Protein AF-A0A5J4WLR5-F1 (afdb_monomer)

Secondary structure (DSSP, 8-state):
-----S-SS--EEEEESSSTTHHHHHHHHHHHHHHTT--EEEEETT--S--HHHHHHHHHHHTT-SEEEEE-S-SS---SPPPHHHHHHHHHHHHHHHHHHHT-EE-TTS-EE-S-SEEEEETHHHHHHHHH--GGGG--TTSTTS--------TTHHHHHHHTT-HHHHHHHHHHHHS-TT-EEEEE-S---HHHHHH-SEEEE---S--HHHHH-PPP-TTTT-

Nearest PDB structures (foldseek):
  4hut-assembly1_B  TM=7.844E-01  e=1.439E-10  Salmonella enterica subsp. enterica serovar Typhimurium str. LT2
  1g64-assembly1_B  TM=7.718E-01  e=3.956E-10  Salmonella enterica subsp. enterica serovar Typhimurium
  1g5r-assembly1_A  TM=7.502E-01  e=4.214E-10  Salmonella enterica subsp. enterica serovar Typhimurium
  3e70-assembly1_C  TM=4.591E-01  e=1.276E-01  Pyrococcus furiosus
  6lfn-assembly1_B  TM=4.624E-01  e=1.198E-01  Landoltia punctata

Structure (mmCIF, N/CA/C/O backbone):
data_AF-A0A5J4WLR5-F1
#
_entry.id   AF-A0A5J4WLR5-F1
#
loop_
_atom_site.group_PDB
_atom_site.id
_atom_site.type_symbol
_atom_site.label_atom_id
_atom_site.label_alt_id
_atom_site.label_comp_id
_atom_site.label_asym_id
_atom_site.label_entity_id
_atom_site.label_seq_id
_atom_site.pdbx_PDB_ins_code
_atom_site.Cartn_x
_atom_site.Cartn_y
_atom_site.Cartn_z
_atom_site.occupancy
_atom_site.B_iso_or_equiv
_atom_site.auth_seq_id
_atom_site.auth_comp_id
_atom_site.auth_asym_id
_atom_site.auth_atom_id
_atom_site.pdbx_PDB_model_num
ATOM 1 N N . MET A 1 1 ? 20.889 -10.672 -14.876 1.00 40.50 1 MET A N 1
ATOM 2 C CA . MET A 1 1 ? 20.089 -10.602 -16.119 1.00 40.50 1 MET A CA 1
ATOM 3 C C . MET A 1 1 ? 19.025 -9.533 -15.899 1.00 40.50 1 MET A C 1
ATOM 5 O O . MET A 1 1 ? 18.208 -9.718 -15.007 1.00 40.50 1 MET A O 1
ATOM 9 N N . GLN A 1 2 ? 19.102 -8.378 -16.569 1.00 40.47 2 GLN A N 1
ATOM 10 C CA . GLN A 1 2 ? 18.101 -7.310 -16.415 1.00 40.47 2 GLN A CA 1
ATOM 11 C C . GLN A 1 2 ? 16.755 -7.832 -16.938 1.00 40.47 2 GLN A C 1
ATOM 13 O O . GLN A 1 2 ? 16.660 -8.192 -18.112 1.00 40.47 2 GLN A O 1
ATOM 18 N N . LYS A 1 3 ? 15.746 -7.962 -16.067 1.00 51.03 3 LYS A N 1
ATOM 19 C CA . LYS A 1 3 ? 14.409 -8.389 -16.492 1.00 51.03 3 LYS A CA 1
ATOM 20 C C . LYS A 1 3 ? 13.759 -7.251 -17.284 1.00 51.03 3 LYS A C 1
ATOM 22 O O . LYS A 1 3 ? 13.586 -6.143 -16.792 1.00 51.03 3 LYS A O 1
ATOM 27 N N . ILE A 1 4 ? 13.479 -7.579 -18.535 1.00 56.28 4 ILE A N 1
ATOM 28 C CA . ILE A 1 4 ? 12.728 -6.836 -19.544 1.00 56.28 4 ILE A CA 1
ATOM 29 C C . ILE A 1 4 ? 11.247 -6.932 -19.163 1.00 56.28 4 ILE A C 1
ATOM 31 O O . ILE A 1 4 ? 10.840 -8.049 -18.868 1.00 56.28 4 ILE A O 1
ATOM 35 N N . ASN A 1 5 ? 10.488 -5.822 -19.161 1.00 58.72 5 ASN A N 1
ATOM 36 C CA . ASN A 1 5 ? 9.023 -5.755 -18.966 1.00 58.72 5 ASN A CA 1
ATOM 37 C C . ASN A 1 5 ? 8.380 -6.989 -18.331 1.00 58.72 5 ASN A C 1
ATOM 39 O O . ASN A 1 5 ? 8.037 -7.939 -19.034 1.00 58.72 5 ASN A O 1
ATOM 43 N N . THR A 1 6 ? 8.148 -6.954 -17.021 1.00 67.69 6 THR A N 1
ATOM 44 C CA . THR A 1 6 ? 7.392 -8.038 -16.392 1.00 67.69 6 THR A CA 1
ATOM 45 C C . THR A 1 6 ? 5.946 -8.061 -16.892 1.00 67.69 6 THR A C 1
ATOM 47 O O . THR A 1 6 ? 5.441 -9.117 -17.271 1.00 67.69 6 THR A O 1
ATOM 50 N N . PHE A 1 7 ? 5.285 -6.902 -16.895 1.00 83.00 7 PHE A N 1
ATOM 51 C CA . PHE A 1 7 ? 3.889 -6.772 -17.292 1.00 83.00 7 PHE A CA 1
ATOM 52 C C . PHE A 1 7 ? 3.772 -6.028 -18.620 1.00 83.00 7 PHE A C 1
ATOM 54 O O . PHE A 1 7 ? 4.424 -5.006 -18.828 1.00 83.00 7 PHE A O 1
ATOM 61 N N . GLU A 1 8 ? 2.901 -6.517 -19.503 1.00 84.06 8 GLU A N 1
ATOM 62 C CA . GLU A 1 8 ? 2.490 -5.789 -20.712 1.00 84.06 8 GLU A CA 1
ATOM 63 C C . GLU A 1 8 ? 1.712 -4.512 -20.345 1.00 84.06 8 GLU A C 1
ATOM 65 O O . GLU A 1 8 ? 1.912 -3.451 -20.936 1.00 84.06 8 GLU A O 1
ATOM 70 N N . ARG A 1 9 ? 0.884 -4.605 -19.298 1.00 90.50 9 ARG A N 1
ATOM 71 C CA . ARG A 1 9 ? 0.209 -3.498 -18.618 1.00 90.50 9 ARG A CA 1
ATOM 72 C C . ARG A 1 9 ? 0.128 -3.820 -17.129 1.00 90.50 9 ARG A C 1
ATOM 74 O O . ARG A 1 9 ? -0.294 -4.914 -16.772 1.00 90.50 9 ARG A O 1
ATOM 81 N N . GLY A 1 10 ? 0.518 -2.869 -16.291 1.00 94.56 10 GLY A N 1
ATOM 82 C CA . GLY A 1 10 ? 0.256 -2.884 -14.858 1.00 94.56 10 GLY A CA 1
ATOM 83 C C . GLY A 1 10 ? -0.980 -2.050 -14.533 1.00 94.56 10 GLY A C 1
ATOM 84 O O . GLY A 1 10 ? -1.224 -1.007 -15.157 1.00 94.56 10 GLY A O 1
ATOM 85 N N . TYR A 1 11 ? -1.754 -2.513 -13.565 1.00 97.94 11 TYR A N 1
ATOM 86 C CA . TYR A 1 11 ? -3.049 -1.951 -13.200 1.00 97.94 11 TYR A CA 1
ATOM 87 C C . TYR A 1 11 ? -2.985 -1.205 -11.866 1.00 97.94 11 TYR A C 1
ATOM 89 O O . TYR A 1 11 ? -2.017 -1.320 -11.109 1.00 97.94 11 TYR A O 1
ATOM 97 N N . THR A 1 12 ? -4.007 -0.394 -11.610 1.00 98.62 12 THR A N 1
ATOM 98 C CA . THR A 1 12 ? -4.245 0.245 -10.317 1.00 98.62 12 THR A CA 1
ATOM 99 C C . THR A 1 12 ? -5.315 -0.533 -9.559 1.00 98.62 12 THR A C 1
ATOM 101 O O . THR A 1 12 ? -6.454 -0.638 -10.015 1.00 98.62 12 THR A O 1
ATOM 104 N N . GLN A 1 13 ? -4.964 -1.053 -8.386 1.00 98.69 13 GLN A N 1
ATOM 105 C CA . GLN A 1 13 ? -5.875 -1.743 -7.480 1.00 98.69 13 GLN A CA 1
ATOM 106 C C . GLN A 1 13 ? -6.130 -0.901 -6.233 1.00 98.69 13 GLN A C 1
ATOM 108 O O . GLN A 1 13 ? -5.196 -0.390 -5.620 1.00 98.69 13 GLN A O 1
ATOM 113 N N . LEU A 1 14 ? -7.388 -0.814 -5.820 1.00 98.31 14 LEU A N 1
ATOM 114 C CA . LEU A 1 14 ? -7.839 -0.031 -4.680 1.00 98.31 14 LEU A CA 1
ATOM 115 C C . LEU A 1 14 ? -8.516 -0.944 -3.659 1.00 98.31 14 LEU A C 1
ATOM 117 O O . LEU A 1 14 ? -9.580 -1.506 -3.920 1.00 98.31 14 LEU A O 1
ATOM 121 N N . TYR A 1 15 ? -7.916 -1.090 -2.480 1.00 98.56 15 TYR A N 1
ATOM 122 C CA . TYR A 1 15 ? -8.482 -1.859 -1.372 1.00 98.56 15 TYR A CA 1
ATOM 123 C C . TYR A 1 15 ? -8.984 -0.920 -0.280 1.00 98.56 15 TYR A C 1
ATOM 125 O O . TYR A 1 15 ? -8.207 -0.404 0.528 1.00 98.56 15 TYR A O 1
ATOM 133 N N . THR A 1 16 ? -10.303 -0.727 -0.241 1.00 97.00 16 THR A N 1
ATOM 134 C CA . THR A 1 16 ? -10.969 0.208 0.672 1.00 97.00 16 THR A CA 1
ATOM 135 C C . THR A 1 16 ? -12.007 -0.474 1.567 1.00 97.00 16 THR A C 1
ATOM 137 O O . THR A 1 16 ? -11.993 -1.694 1.722 1.00 97.00 16 THR A O 1
ATOM 140 N N . GLY A 1 17 ? -12.853 0.299 2.243 1.00 93.94 17 GLY A N 1
ATOM 141 C CA . GLY A 1 17 ? -13.913 -0.198 3.116 1.00 93.94 17 GLY A CA 1
ATOM 142 C C . GLY A 1 17 ? -13.506 -0.349 4.581 1.00 93.94 17 GLY A C 1
ATOM 143 O O . GLY A 1 17 ? -12.336 -0.241 4.972 1.00 93.94 17 GLY A O 1
ATOM 144 N N . ASN A 1 18 ? -14.508 -0.579 5.430 1.00 91.44 18 ASN A N 1
ATOM 145 C CA . ASN A 1 18 ? -14.337 -0.540 6.881 1.00 91.44 18 ASN A CA 1
ATOM 146 C C . ASN A 1 18 ? -13.868 -1.856 7.525 1.00 91.44 18 ASN A C 1
ATOM 148 O O . ASN A 1 18 ? -13.404 -1.861 8.667 1.00 91.44 18 ASN A O 1
ATOM 152 N N . GLY A 1 19 ? -13.936 -2.954 6.786 1.00 92.62 19 GLY A N 1
ATOM 153 C CA . GLY A 1 19 ? -13.522 -4.280 7.213 1.00 92.62 19 GLY A CA 1
ATOM 154 C C . GLY A 1 19 ? -12.008 -4.447 7.321 1.00 92.62 19 GLY A C 1
ATOM 155 O O . GLY A 1 19 ? -11.204 -3.733 6.704 1.00 92.62 19 GLY A O 1
ATOM 156 N N . LYS A 1 20 ? -11.612 -5.437 8.123 1.00 93.75 20 LYS A N 1
ATOM 157 C CA . LYS A 1 20 ? -10.232 -5.920 8.209 1.00 93.75 20 LYS A CA 1
ATOM 158 C C . LYS A 1 20 ? -9.854 -6.648 6.913 1.00 93.75 20 LYS A C 1
ATOM 160 O O . LYS A 1 20 ? -10.658 -7.406 6.384 1.00 93.75 20 LYS A O 1
ATOM 165 N N . GLY A 1 21 ? -8.618 -6.454 6.446 1.00 95.38 21 GLY A N 1
ATOM 166 C CA . GLY A 1 21 ? -8.038 -7.246 5.350 1.00 95.38 21 GLY A CA 1
ATOM 167 C C . GLY A 1 21 ? -7.401 -6.447 4.213 1.00 95.38 21 GLY A C 1
ATOM 168 O O . GLY A 1 21 ? -6.681 -7.042 3.422 1.00 95.38 21 GLY A O 1
ATOM 169 N N . LYS A 1 22 ? -7.597 -5.121 4.148 1.00 97.25 22 LYS A N 1
ATOM 170 C CA . LYS A 1 22 ? -7.048 -4.249 3.087 1.00 97.25 22 LYS A CA 1
ATOM 171 C C . LYS A 1 22 ? -5.522 -4.368 2.953 1.00 97.25 22 LYS A C 1
ATOM 173 O O . LYS A 1 22 ? -5.026 -4.842 1.935 1.00 97.25 22 LYS A O 1
ATOM 178 N N . THR A 1 23 ? -4.791 -4.016 4.013 1.00 95.00 23 THR A N 1
ATOM 179 C CA . THR A 1 23 ? -3.326 -4.133 4.084 1.00 95.00 23 THR A CA 1
ATOM 180 C C . THR A 1 23 ? -2.865 -5.569 3.868 1.00 95.00 23 THR A C 1
ATOM 182 O O . THR A 1 23 ? -1.979 -5.819 3.061 1.00 95.00 23 THR A O 1
ATOM 185 N N . THR A 1 24 ? -3.500 -6.544 4.526 1.00 95.44 24 THR A N 1
ATOM 186 C CA . THR A 1 24 ? -3.125 -7.961 4.401 1.00 95.44 24 THR A CA 1
ATOM 187 C C . THR A 1 24 ? -3.236 -8.462 2.958 1.00 95.44 24 THR A C 1
ATOM 189 O O . THR A 1 24 ? -2.349 -9.174 2.493 1.00 95.44 24 THR A O 1
ATOM 192 N N . ALA A 1 25 ? -4.285 -8.068 2.230 1.00 97.94 25 ALA A N 1
ATOM 193 C CA . ALA A 1 25 ? -4.453 -8.406 0.819 1.00 97.94 25 ALA A CA 1
ATOM 194 C C . ALA A 1 25 ? -3.352 -7.775 -0.049 1.00 97.94 25 ALA A C 1
ATOM 196 O O . ALA A 1 25 ? -2.734 -8.476 -0.852 1.00 97.94 25 ALA A O 1
ATOM 197 N N . ALA A 1 26 ? -3.050 -6.487 0.158 1.00 98.25 26 ALA A N 1
ATOM 198 C CA . ALA A 1 26 ? -1.992 -5.789 -0.573 1.00 98.25 26 ALA A CA 1
ATOM 199 C C . ALA A 1 26 ? -0.607 -6.404 -0.326 1.00 98.25 26 ALA A C 1
ATOM 201 O O . ALA A 1 26 ? 0.116 -6.722 -1.269 1.00 98.25 26 ALA A O 1
ATOM 202 N N . LEU A 1 27 ? -0.253 -6.657 0.935 1.00 97.06 27 LEU A N 1
ATOM 203 C CA . LEU A 1 27 ? 1.024 -7.277 1.289 1.00 97.06 27 LEU A CA 1
ATOM 204 C C . LEU A 1 27 ? 1.117 -8.728 0.795 1.00 97.06 27 LEU A C 1
ATOM 206 O O . LEU A 1 27 ? 2.182 -9.158 0.354 1.00 97.06 27 LEU A O 1
ATOM 210 N N . GLY A 1 28 ? 0.003 -9.467 0.784 1.00 97.81 28 GLY A N 1
ATOM 211 C CA . GLY A 1 28 ? -0.075 -10.796 0.174 1.00 97.81 28 GLY A CA 1
ATOM 212 C C . GLY A 1 28 ? 0.227 -10.783 -1.329 1.00 97.81 28 GLY A C 1
ATOM 213 O O . GLY A 1 28 ? 0.929 -11.671 -1.821 1.00 97.81 28 GLY A O 1
ATOM 214 N N . LEU A 1 29 ? -0.230 -9.757 -2.058 1.00 98.00 29 LEU A N 1
ATOM 215 C CA . LEU A 1 29 ? 0.170 -9.545 -3.453 1.00 98.00 29 LEU A CA 1
ATOM 216 C C . LEU A 1 29 ? 1.657 -9.213 -3.583 1.00 98.00 29 LEU A C 1
ATOM 218 O O . LEU A 1 29 ? 2.314 -9.762 -4.466 1.00 98.00 29 LEU A O 1
ATOM 222 N N . GLY A 1 30 ? 2.206 -8.396 -2.682 1.00 97.81 30 GLY A N 1
ATOM 223 C CA . GLY A 1 30 ? 3.646 -8.132 -2.618 1.00 97.81 30 GLY A CA 1
ATOM 224 C C . GLY A 1 30 ? 4.459 -9.420 -2.471 1.00 97.81 30 GLY A C 1
ATOM 225 O O . GLY A 1 30 ? 5.381 -9.667 -3.243 1.00 97.81 30 GLY A O 1
ATOM 226 N N . ILE A 1 31 ? 4.064 -10.308 -1.555 1.00 97.75 31 ILE A N 1
ATOM 227 C CA . ILE A 1 31 ? 4.709 -11.619 -1.373 1.00 97.75 31 ILE A CA 1
ATOM 228 C C . ILE A 1 31 ? 4.597 -12.475 -2.643 1.00 97.75 31 ILE A C 1
ATOM 230 O O . ILE A 1 31 ? 5.578 -13.095 -3.054 1.00 97.75 31 ILE A O 1
ATOM 234 N N . ARG A 1 32 ? 3.432 -12.488 -3.306 1.00 97.81 32 ARG A N 1
ATOM 235 C CA . ARG A 1 32 ? 3.253 -13.200 -4.583 1.00 97.81 32 ARG A CA 1
ATOM 236 C C . ARG A 1 32 ? 4.183 -12.656 -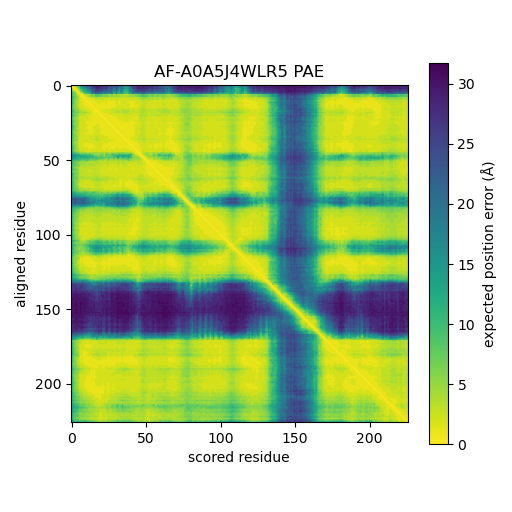5.670 1.00 97.81 32 ARG A C 1
ATOM 238 O O . ARG A 1 32 ? 4.802 -13.444 -6.382 1.00 97.81 32 ARG A O 1
ATOM 245 N N . ALA A 1 33 ? 4.300 -11.335 -5.780 1.00 96.88 33 ALA A N 1
ATOM 246 C CA . ALA A 1 33 ? 5.190 -10.676 -6.727 1.00 96.88 33 ALA A CA 1
ATOM 247 C C . ALA A 1 33 ? 6.661 -11.028 -6.450 1.00 96.88 33 ALA A C 1
ATOM 249 O O . ALA A 1 33 ? 7.375 -11.442 -7.364 1.00 96.88 33 ALA A O 1
ATOM 250 N N . LEU A 1 34 ? 7.096 -10.979 -5.187 1.00 96.50 34 LEU A N 1
ATOM 251 C CA . LEU A 1 34 ? 8.439 -11.413 -4.789 1.00 96.50 34 LEU A CA 1
ATOM 252 C C . LEU A 1 34 ? 8.698 -12.885 -5.128 1.00 96.50 34 LEU A C 1
ATOM 254 O O . LEU A 1 34 ? 9.762 -13.210 -5.649 1.00 96.50 34 LEU A O 1
ATOM 258 N N . GLY A 1 35 ? 7.718 -13.765 -4.902 1.00 95.56 35 GLY A N 1
ATOM 259 C CA . GLY A 1 35 ? 7.802 -15.184 -5.263 1.00 95.56 35 GLY A CA 1
ATOM 260 C C . GLY A 1 35 ? 7.945 -15.431 -6.771 1.00 95.56 35 GLY A C 1
ATOM 261 O O . GLY A 1 35 ? 8.601 -16.386 -7.179 1.00 95.56 35 GLY A O 1
ATOM 262 N N . ALA A 1 36 ? 7.408 -14.540 -7.609 1.00 94.69 36 ALA A N 1
ATOM 263 C CA . ALA A 1 36 ? 7.622 -14.536 -9.062 1.00 94.69 36 ALA A CA 1
ATOM 264 C C . ALA A 1 36 ? 8.950 -13.856 -9.483 1.00 94.69 36 ALA A C 1
ATOM 266 O O . ALA A 1 36 ? 9.262 -13.715 -10.674 1.00 94.69 36 ALA A O 1
ATOM 267 N N . GLY A 1 37 ? 9.762 -13.432 -8.511 1.00 92.88 37 GLY A N 1
ATOM 268 C CA . GLY A 1 37 ? 11.024 -12.734 -8.722 1.00 92.88 37 GLY A CA 1
ATOM 269 C C . GLY A 1 37 ? 10.837 -11.324 -9.277 1.00 92.88 37 GLY A C 1
ATOM 270 O O . GLY A 1 37 ? 11.640 -10.909 -10.121 1.00 92.88 37 GLY A O 1
ATOM 271 N N . LEU A 1 38 ? 9.756 -10.647 -8.885 1.00 94.38 38 LEU A N 1
ATOM 272 C CA . LEU A 1 38 ? 9.491 -9.241 -9.189 1.00 94.38 38 LEU A CA 1
ATOM 273 C C . LEU A 1 38 ? 9.983 -8.356 -8.059 1.00 94.38 38 LEU A C 1
ATOM 275 O O . LEU A 1 38 ? 10.175 -8.816 -6.936 1.00 94.38 38 LEU A O 1
ATOM 279 N N . ARG A 1 39 ? 10.175 -7.080 -8.367 1.00 95.88 39 ARG A N 1
ATOM 280 C CA . ARG A 1 39 ? 10.714 -6.095 -7.438 1.00 95.88 39 ARG A CA 1
ATOM 281 C C . ARG A 1 39 ? 9.564 -5.299 -6.843 1.00 95.88 39 ARG A C 1
ATOM 283 O O . ARG A 1 39 ? 8.729 -4.783 -7.586 1.00 95.88 39 ARG A O 1
ATOM 290 N N . VAL A 1 40 ? 9.517 -5.209 -5.520 1.00 98.00 40 VAL A N 1
ATOM 291 C CA . VAL A 1 40 ? 8.378 -4.630 -4.797 1.00 98.00 40 VAL A CA 1
ATOM 292 C C . VAL A 1 40 ? 8.823 -3.411 -4.004 1.00 98.00 40 VAL A C 1
ATOM 294 O O . VAL A 1 40 ? 9.820 -3.459 -3.290 1.00 98.00 40 VAL A O 1
ATOM 297 N N . TYR A 1 41 ? 8.069 -2.329 -4.122 1.00 98.31 41 TYR A N 1
ATOM 298 C CA . TYR A 1 41 ? 8.207 -1.143 -3.292 1.00 98.31 41 TYR A CA 1
ATOM 299 C C . TYR A 1 41 ? 6.986 -1.017 -2.386 1.00 98.31 41 TYR A C 1
ATOM 301 O O . TYR A 1 41 ? 5.855 -1.093 -2.866 1.00 98.31 41 TYR A O 1
ATOM 309 N N . ILE A 1 42 ? 7.203 -0.830 -1.088 1.00 98.19 42 ILE A N 1
ATOM 310 C CA . ILE A 1 42 ? 6.139 -0.656 -0.100 1.00 98.19 42 ILE A CA 1
ATOM 311 C C . ILE A 1 42 ? 6.358 0.667 0.629 1.00 98.19 42 ILE A C 1
ATOM 313 O O . ILE A 1 42 ? 7.363 0.838 1.314 1.00 98.19 42 ILE A O 1
ATOM 317 N N . ALA A 1 43 ? 5.395 1.576 0.531 1.00 95.88 43 ALA A N 1
ATOM 318 C CA . ALA A 1 43 ? 5.320 2.759 1.377 1.00 95.88 43 ALA A CA 1
ATOM 319 C C . ALA A 1 43 ? 4.126 2.607 2.318 1.00 95.88 43 ALA A C 1
ATOM 321 O O . ALA A 1 43 ? 3.003 2.395 1.862 1.00 95.88 43 ALA A O 1
ATOM 322 N N . GLN A 1 44 ? 4.364 2.690 3.626 1.00 94.19 44 GLN A N 1
ATOM 323 C CA . GLN A 1 44 ? 3.300 2.664 4.622 1.00 94.19 44 GLN A CA 1
ATOM 324 C C . GLN A 1 44 ? 3.077 4.057 5.199 1.00 94.19 44 GLN A C 1
ATOM 326 O O . GLN A 1 44 ? 3.959 4.624 5.839 1.00 94.19 44 GLN A O 1
ATOM 331 N N . PHE A 1 45 ? 1.876 4.576 5.001 1.00 90.00 45 PHE A N 1
ATOM 332 C CA . PHE A 1 45 ? 1.455 5.880 5.480 1.00 90.00 45 PHE A CA 1
ATOM 333 C C . PHE A 1 45 ? 0.802 5.761 6.862 1.00 90.00 45 PHE A C 1
ATOM 335 O O . PHE A 1 45 ? 0.301 4.701 7.238 1.00 90.00 45 PHE A O 1
ATOM 342 N N . LEU A 1 46 ? 0.817 6.853 7.635 1.00 83.19 46 LEU A N 1
ATOM 343 C CA . LEU A 1 46 ? 0.326 6.915 9.024 1.00 83.19 46 LEU A CA 1
ATOM 344 C C . LEU A 1 46 ? 0.977 5.895 9.978 1.00 83.19 46 LEU A C 1
ATOM 346 O O . LEU A 1 46 ? 0.409 5.576 11.024 1.00 83.19 46 LEU A O 1
ATOM 350 N N . LYS A 1 47 ? 2.164 5.377 9.646 1.00 82.31 47 LYS A N 1
ATOM 351 C CA . LYS A 1 47 ? 2.896 4.423 10.484 1.00 82.31 47 LYS A CA 1
ATOM 352 C C . LYS A 1 47 ? 4.244 5.013 10.874 1.00 82.31 47 LYS A C 1
ATOM 354 O O . LYS A 1 47 ? 5.021 5.423 10.027 1.00 82.31 47 LYS A O 1
ATOM 359 N N . GLY A 1 48 ? 4.531 5.022 12.169 1.00 76.88 48 GLY A N 1
ATOM 360 C CA . GLY A 1 48 ? 5.849 5.363 12.718 1.00 76.88 48 GLY A CA 1
ATOM 361 C C . GLY A 1 48 ? 6.289 4.412 13.829 1.00 76.88 48 GLY A C 1
ATOM 362 O O . GLY A 1 48 ? 7.179 4.740 14.608 1.00 76.88 48 GLY A O 1
ATOM 363 N N . ARG A 1 49 ? 5.634 3.249 13.932 1.00 80.25 49 ARG A N 1
ATOM 364 C CA . ARG A 1 49 ? 5.941 2.190 14.899 1.00 80.25 49 ARG A CA 1
ATOM 365 C C . ARG A 1 49 ? 6.396 0.924 14.186 1.00 80.25 49 ARG A C 1
ATOM 367 O O . ARG A 1 49 ? 5.964 0.647 13.062 1.00 80.25 49 ARG A O 1
ATOM 374 N N . ASP A 1 50 ? 7.183 0.118 14.889 1.00 81.12 50 ASP A N 1
ATOM 375 C CA . ASP A 1 50 ? 7.517 -1.222 14.424 1.00 81.12 50 ASP A CA 1
ATOM 376 C C . ASP A 1 50 ? 6.239 -2.050 14.242 1.00 81.12 50 ASP A C 1
ATOM 378 O O . ASP A 1 50 ? 5.357 -2.089 15.104 1.00 81.12 50 ASP A O 1
ATOM 382 N N . THR A 1 51 ? 6.147 -2.705 13.089 1.00 84.25 51 THR A N 1
ATOM 383 C CA . THR A 1 51 ? 5.075 -3.644 12.747 1.00 84.25 51 THR A CA 1
ATOM 384 C C . THR A 1 51 ? 5.691 -4.978 12.365 1.00 84.25 51 THR A C 1
ATOM 386 O O . THR A 1 51 ? 6.830 -5.036 11.880 1.00 84.25 51 THR A O 1
ATOM 389 N N . SER A 1 52 ? 4.951 -6.064 12.577 1.00 89.88 52 SER A N 1
ATOM 390 C CA . SER A 1 52 ? 5.409 -7.404 12.204 1.00 89.88 52 SER A CA 1
ATOM 391 C C . SER A 1 52 ? 5.757 -7.492 10.711 1.00 89.88 52 SER A C 1
ATOM 393 O O . SER A 1 52 ? 6.752 -8.116 10.338 1.00 89.88 52 SER A O 1
ATOM 395 N N . GLU A 1 53 ? 5.001 -6.804 9.854 1.00 90.25 53 GLU A N 1
ATOM 396 C CA . GLU A 1 53 ? 5.233 -6.766 8.411 1.00 90.25 53 GLU A CA 1
ATOM 397 C C . GLU A 1 53 ? 6.494 -5.975 8.045 1.00 90.25 53 GLU A C 1
ATOM 399 O O . GLU A 1 53 ? 7.283 -6.445 7.223 1.00 90.25 53 GLU A O 1
ATOM 404 N N . LEU A 1 54 ? 6.745 -4.828 8.691 1.00 90.88 54 LEU A N 1
ATOM 405 C CA . LEU A 1 54 ? 7.991 -4.075 8.504 1.00 90.88 54 LEU A CA 1
ATOM 406 C C . LEU A 1 54 ? 9.212 -4.941 8.826 1.00 90.88 54 LEU A C 1
ATOM 408 O O . LEU A 1 54 ? 10.168 -4.994 8.050 1.00 90.88 54 LEU A O 1
ATOM 412 N N . ASN A 1 55 ? 9.162 -5.646 9.957 1.00 92.44 55 ASN A N 1
ATOM 413 C CA . ASN A 1 55 ? 10.240 -6.528 10.396 1.00 92.44 55 ASN A CA 1
ATOM 414 C C . ASN A 1 55 ? 10.469 -7.677 9.412 1.00 92.44 55 ASN A C 1
ATOM 416 O O . ASN A 1 55 ? 11.616 -7.970 9.068 1.00 92.44 55 ASN A O 1
ATOM 420 N N . PHE A 1 56 ? 9.392 -8.294 8.924 1.00 94.81 56 PHE A N 1
ATOM 421 C CA . PHE A 1 56 ? 9.466 -9.351 7.922 1.00 94.81 56 PHE A CA 1
ATOM 422 C C . PHE A 1 56 ? 10.123 -8.860 6.626 1.00 94.81 56 PHE A C 1
ATOM 424 O O . PHE A 1 56 ? 11.101 -9.451 6.166 1.00 94.81 56 PHE A O 1
ATOM 431 N N . PHE A 1 57 ? 9.654 -7.751 6.050 1.00 95.25 57 PHE A N 1
ATOM 432 C CA . PHE A 1 57 ? 10.175 -7.277 4.766 1.00 95.25 57 PHE A CA 1
ATOM 433 C C . PHE A 1 57 ? 11.594 -6.697 4.861 1.00 95.25 57 PHE A C 1
ATOM 435 O O . PHE A 1 57 ? 12.375 -6.876 3.925 1.00 95.25 57 PHE A O 1
ATOM 442 N N . LYS A 1 58 ? 11.990 -6.114 6.003 1.00 94.94 58 LYS A N 1
ATOM 443 C CA . LYS A 1 58 ? 13.398 -5.767 6.272 1.00 94.94 58 LYS A CA 1
ATOM 444 C C . LYS A 1 58 ? 14.299 -7.005 6.255 1.00 94.94 58 LYS A C 1
ATOM 446 O O . LYS A 1 58 ? 15.365 -6.965 5.642 1.00 94.94 58 LYS A O 1
ATOM 451 N N . GLN A 1 59 ? 13.872 -8.112 6.868 1.00 96.50 59 GLN A N 1
ATOM 452 C CA . GLN A 1 59 ? 14.619 -9.377 6.821 1.00 96.50 59 GLN A CA 1
ATOM 453 C C . GLN A 1 59 ? 14.681 -9.941 5.397 1.00 96.50 59 GLN A C 1
ATOM 455 O O . GLN A 1 59 ? 15.749 -10.359 4.956 1.00 96.50 59 GLN A O 1
ATOM 460 N N . MET A 1 60 ? 13.574 -9.898 4.646 1.00 96.75 60 MET A N 1
ATOM 461 C CA . MET A 1 60 ? 13.556 -10.338 3.244 1.00 96.75 60 MET A CA 1
ATOM 462 C C . MET A 1 60 ? 14.547 -9.537 2.386 1.00 96.75 60 MET A C 1
ATOM 464 O O . MET A 1 60 ? 15.310 -10.125 1.619 1.00 96.75 60 MET A O 1
ATOM 468 N N . LYS A 1 61 ? 14.605 -8.212 2.567 1.00 96.38 61 LYS A N 1
ATOM 469 C CA . LYS A 1 61 ? 15.603 -7.349 1.917 1.00 96.38 61 LYS A CA 1
ATOM 470 C C . LYS A 1 61 ? 17.036 -7.763 2.272 1.00 96.38 61 LYS A C 1
ATOM 472 O O . LYS A 1 61 ? 17.878 -7.869 1.385 1.00 96.38 61 LYS A O 1
ATOM 477 N N . GLN A 1 62 ? 17.316 -8.036 3.550 1.00 96.31 62 GLN A N 1
ATOM 478 C CA . GLN A 1 62 ? 18.652 -8.437 4.020 1.00 96.31 62 GLN A CA 1
ATOM 479 C C . GLN A 1 62 ? 19.141 -9.751 3.402 1.00 96.31 62 GLN A C 1
ATOM 481 O O . GLN A 1 62 ? 20.328 -9.882 3.117 1.00 96.31 62 GLN A O 1
ATOM 486 N N . ILE A 1 63 ? 18.239 -10.704 3.157 1.00 96.50 63 ILE A N 1
ATOM 487 C CA . ILE A 1 63 ? 18.577 -11.980 2.507 1.00 96.50 63 ILE A CA 1
ATOM 488 C C . ILE A 1 63 ? 18.537 -11.905 0.970 1.00 96.50 63 ILE A C 1
ATOM 490 O O . ILE A 1 63 ? 18.653 -12.930 0.301 1.00 96.50 63 ILE A O 1
ATOM 494 N N . GLY A 1 64 ? 18.395 -10.703 0.400 1.00 95.62 64 GLY A N 1
ATOM 495 C CA . GLY A 1 64 ? 18.553 -10.448 -1.031 1.00 95.62 64 GLY A CA 1
ATOM 496 C C . GLY A 1 64 ? 17.267 -10.470 -1.857 1.00 95.62 64 GLY A C 1
ATOM 497 O O . GLY A 1 64 ? 17.354 -10.425 -3.086 1.00 95.62 64 GLY A O 1
ATOM 498 N N . TYR A 1 65 ? 16.080 -10.511 -1.239 1.00 97.06 6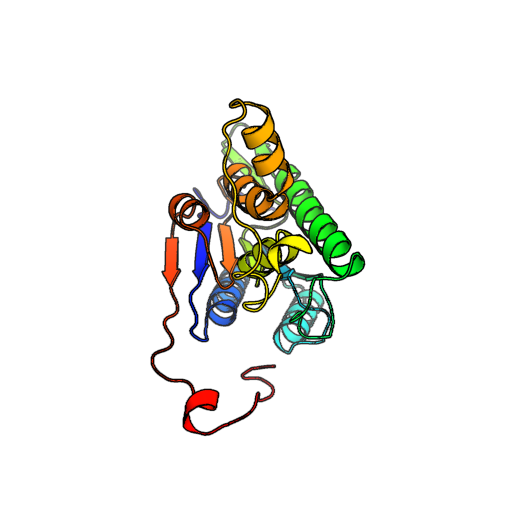5 TYR A N 1
ATOM 499 C CA . TYR A 1 65 ? 14.853 -10.267 -2.000 1.00 97.06 65 TYR A CA 1
ATOM 500 C C . TYR A 1 65 ? 14.810 -8.814 -2.481 1.00 97.06 65 TYR A C 1
ATOM 502 O O . TYR A 1 65 ? 15.175 -7.904 -1.732 1.00 97.06 65 TYR A O 1
ATOM 510 N N . PRO A 1 66 ? 14.328 -8.567 -3.710 1.00 95.62 66 PRO A N 1
ATOM 511 C CA . PRO A 1 66 ? 14.278 -7.229 -4.269 1.00 95.62 66 PRO A CA 1
ATOM 512 C C . PRO A 1 66 ? 13.056 -6.459 -3.752 1.00 95.62 66 PRO A C 1
ATOM 514 O O . PRO A 1 66 ? 12.094 -6.203 -4.479 1.00 95.62 66 PRO A O 1
ATOM 517 N N . ILE A 1 67 ? 13.091 -6.110 -2.473 1.00 97.56 67 ILE A N 1
ATOM 518 C CA . ILE A 1 67 ? 12.049 -5.339 -1.813 1.00 97.56 67 ILE A CA 1
ATOM 519 C C . ILE A 1 67 ? 12.625 -4.113 -1.121 1.00 97.56 67 ILE A C 1
ATOM 521 O O . ILE A 1 67 ? 13.683 -4.172 -0.497 1.00 97.56 67 ILE A O 1
ATOM 525 N N . GLU A 1 68 ? 11.889 -3.015 -1.209 1.00 97.19 68 GLU A N 1
ATOM 526 C CA . GLU A 1 68 ? 12.075 -1.838 -0.375 1.00 97.19 68 GLU A CA 1
ATOM 527 C C . GLU A 1 68 ? 10.807 -1.598 0.438 1.00 97.19 68 GLU A C 1
ATOM 529 O O . GLU A 1 68 ? 9.701 -1.757 -0.081 1.00 97.19 68 GLU A O 1
ATOM 534 N N . ILE A 1 69 ? 10.973 -1.244 1.711 1.00 95.62 69 ILE A N 1
ATOM 535 C CA . ILE A 1 69 ? 9.859 -0.906 2.592 1.00 95.62 69 ILE A CA 1
ATOM 536 C C . ILE A 1 69 ? 10.205 0.311 3.438 1.00 95.62 69 ILE A C 1
ATOM 538 O O . ILE A 1 69 ? 11.246 0.351 4.095 1.00 95.62 69 ILE A O 1
ATOM 542 N N . GLU A 1 70 ? 9.304 1.284 3.435 1.00 94.00 70 GLU A N 1
ATOM 543 C CA . GLU A 1 70 ? 9.456 2.555 4.131 1.00 94.00 70 GLU A CA 1
ATOM 544 C C . GLU A 1 70 ? 8.159 2.928 4.840 1.00 94.00 70 GLU A C 1
ATOM 546 O O . GLU A 1 70 ? 7.072 2.479 4.466 1.00 94.00 70 GLU A O 1
ATOM 551 N N . GLN A 1 71 ? 8.283 3.732 5.890 1.00 92.06 71 GLN A N 1
ATOM 552 C CA . GLN A 1 71 ? 7.150 4.229 6.653 1.00 92.06 71 GLN A CA 1
ATOM 553 C C . GLN A 1 71 ? 7.231 5.749 6.771 1.00 92.06 71 GLN A C 1
ATOM 555 O O . GLN A 1 71 ? 8.315 6.293 6.987 1.00 92.06 71 GLN A O 1
ATOM 560 N N . CYS A 1 72 ? 6.081 6.411 6.698 1.00 86.06 72 CYS A N 1
ATOM 561 C CA . CYS A 1 72 ? 5.916 7.806 7.075 1.00 86.06 72 CYS A CA 1
ATOM 562 C C . CYS A 1 72 ? 4.711 7.955 8.013 1.00 86.06 72 CYS A C 1
ATOM 564 O O . CYS A 1 72 ? 3.729 7.209 7.931 1.00 86.06 72 CYS A O 1
ATOM 566 N N . GLY A 1 73 ? 4.773 8.936 8.911 1.00 81.25 73 GLY A N 1
ATOM 567 C CA . GLY A 1 73 ? 3.740 9.177 9.913 1.00 81.25 73 GLY A CA 1
ATOM 568 C C . GLY A 1 73 ? 4.273 9.165 11.342 1.00 81.25 73 GLY A C 1
ATOM 569 O O . GLY A 1 73 ? 5.446 9.433 11.591 1.00 81.25 73 GLY A O 1
ATOM 570 N N . SER A 1 74 ? 3.376 8.900 12.289 1.00 73.88 74 SER A N 1
ATOM 571 C CA . SER A 1 74 ? 3.650 8.950 13.726 1.00 73.88 74 SER A CA 1
ATOM 572 C C . SER A 1 74 ? 3.621 7.545 14.343 1.00 73.88 74 SER A C 1
ATOM 574 O O . SER A 1 74 ? 2.893 6.679 13.845 1.00 73.88 74 SER A O 1
ATOM 576 N N . PRO A 1 75 ? 4.388 7.275 15.418 1.00 69.19 75 PRO A N 1
ATOM 577 C CA . PRO A 1 75 ? 4.202 6.069 16.229 1.00 69.19 75 PRO A CA 1
ATOM 578 C C . PRO A 1 75 ? 2.810 5.997 16.874 1.00 69.19 75 PRO A C 1
ATOM 580 O O . PRO A 1 75 ? 2.315 4.896 17.132 1.00 69.19 75 PRO A O 1
ATOM 583 N N . ASP A 1 76 ? 2.181 7.151 17.100 1.00 65.62 76 ASP A N 1
ATOM 584 C CA . ASP A 1 76 ? 0.850 7.263 17.683 1.00 65.62 76 ASP A CA 1
ATOM 585 C C . ASP A 1 76 ? -0.244 7.197 16.616 1.00 65.62 76 ASP A C 1
ATOM 587 O O . ASP A 1 76 ? -0.066 7.629 15.473 1.00 65.62 76 ASP A O 1
ATOM 591 N N . PHE A 1 77 ? -1.415 6.689 17.006 1.00 58.47 77 PHE A N 1
ATOM 592 C CA . PHE A 1 77 ? -2.595 6.767 16.154 1.00 58.47 77 PHE A CA 1
ATOM 593 C C . PHE A 1 77 ? -2.971 8.231 15.918 1.00 58.47 77 PHE A C 1
ATOM 595 O O . PHE A 1 77 ? -3.212 8.986 16.861 1.00 58.47 77 PHE A O 1
ATOM 602 N N . VAL A 1 78 ? -3.066 8.609 14.647 1.00 57.22 78 VAL A N 1
ATOM 603 C CA . VAL A 1 78 ? -3.517 9.936 14.231 1.00 57.22 78 VAL A CA 1
ATOM 604 C C . VAL A 1 78 ? -5.045 9.983 14.352 1.00 57.22 78 VAL A C 1
ATOM 606 O O . VAL A 1 78 ? -5.760 9.645 13.413 1.00 57.22 78 VAL A O 1
ATOM 609 N N . TYR A 1 79 ? -5.544 10.314 15.545 1.00 51.50 79 TYR A N 1
ATOM 610 C CA . TYR A 1 79 ? -6.958 10.657 15.779 1.00 51.50 79 TYR A CA 1
ATOM 611 C C . TYR A 1 79 ? -7.202 12.170 15.745 1.00 51.50 79 TYR A C 1
ATOM 613 O O . TYR A 1 79 ? -8.331 12.606 15.533 1.00 51.50 79 TYR A O 1
ATOM 621 N N . ASP A 1 80 ? -6.136 12.944 15.946 1.00 54.16 80 ASP A N 1
ATOM 622 C CA . ASP A 1 80 ? -6.114 14.399 15.875 1.00 54.16 80 ASP A CA 1
ATOM 623 C C . ASP A 1 80 ? -5.517 14.859 14.540 1.00 54.16 80 ASP A C 1
ATOM 625 O O . ASP A 1 80 ? -4.978 14.058 13.771 1.00 54.16 80 ASP A O 1
ATOM 629 N N . LEU A 1 81 ? -5.592 16.163 14.270 1.00 63.09 81 LEU A N 1
ATOM 630 C CA . LEU A 1 81 ? -4.965 16.759 13.094 1.00 63.09 81 LEU A CA 1
ATOM 631 C C . LEU A 1 81 ? -3.486 16.349 12.997 1.00 63.09 81 LEU A C 1
ATOM 633 O O . LEU A 1 81 ? -2.752 16.439 13.988 1.00 63.09 81 LEU A O 1
ATOM 637 N N . PRO A 1 82 ? -3.026 15.906 11.815 1.00 69.81 82 PRO A N 1
ATOM 638 C CA . PRO A 1 82 ? -1.658 15.455 11.645 1.00 69.81 82 PRO A CA 1
ATOM 639 C C . PRO A 1 82 ? -0.693 16.611 11.908 1.00 69.81 82 PRO A C 1
ATOM 641 O O . PRO A 1 82 ? -0.867 17.716 11.390 1.00 69.81 82 PRO A O 1
ATOM 644 N N . SER A 1 83 ? 0.348 16.342 12.698 1.00 77.56 83 SER A N 1
ATOM 645 C CA . SER A 1 83 ? 1.409 17.317 12.950 1.00 77.56 83 SER A CA 1
ATOM 646 C C . SER A 1 83 ? 2.130 17.682 11.651 1.00 77.56 83 SER A C 1
ATOM 648 O O . SER A 1 83 ? 2.203 16.874 10.725 1.00 77.56 83 SER A O 1
ATOM 650 N N . GLU A 1 84 ? 2.736 18.870 11.594 1.00 78.31 84 GLU A N 1
ATOM 651 C CA . GLU A 1 84 ? 3.495 19.315 10.414 1.00 78.31 84 GLU A CA 1
ATOM 652 C C . GLU A 1 84 ? 4.589 18.317 9.996 1.00 78.31 84 GLU A C 1
ATOM 654 O O . GLU A 1 84 ? 4.827 18.120 8.809 1.00 78.31 84 GLU A O 1
ATOM 659 N N . SER A 1 85 ? 5.181 17.594 10.952 1.00 80.81 85 SER A N 1
ATOM 660 C CA . SER A 1 85 ? 6.135 16.509 10.676 1.00 80.81 85 SER A CA 1
ATOM 661 C C . SER A 1 85 ? 5.502 15.334 9.908 1.00 80.81 85 SER A C 1
ATOM 663 O O . SER A 1 85 ? 6.084 14.803 8.959 1.00 80.81 85 SER A O 1
ATOM 665 N N . VAL A 1 86 ? 4.272 14.944 10.263 1.00 79.75 86 VAL A N 1
ATOM 666 C CA . VAL A 1 86 ? 3.518 13.908 9.535 1.00 79.75 86 VAL A CA 1
ATOM 667 C C . VAL A 1 86 ? 3.167 14.389 8.127 1.00 79.75 86 VAL A C 1
ATOM 669 O O . VAL A 1 86 ? 3.311 13.623 7.173 1.00 79.75 86 VAL A O 1
ATOM 672 N N . LYS A 1 87 ? 2.771 15.660 7.970 1.00 79.31 87 LYS A N 1
ATOM 673 C CA . LYS A 1 87 ? 2.496 16.246 6.647 1.00 79.31 87 LYS A CA 1
ATOM 674 C C . LYS A 1 87 ? 3.748 16.263 5.772 1.00 79.31 87 LYS A C 1
ATOM 676 O O . LYS A 1 87 ? 3.705 15.812 4.630 1.00 79.31 87 LYS A O 1
ATOM 681 N N . GLN A 1 88 ? 4.871 16.720 6.326 1.00 81.19 88 GLN A N 1
ATOM 682 C CA . GLN A 1 88 ? 6.147 16.804 5.622 1.00 81.19 88 GLN A CA 1
ATOM 683 C C . GLN A 1 88 ? 6.649 15.423 5.190 1.00 81.19 88 GLN A C 1
ATOM 685 O O . GLN A 1 88 ? 6.947 15.230 4.013 1.00 81.19 88 GLN A O 1
ATOM 690 N N . SER A 1 89 ? 6.700 14.455 6.109 1.00 84.38 89 SER A N 1
ATOM 691 C CA . SER A 1 89 ? 7.150 13.093 5.786 1.00 84.38 89 SER A CA 1
ATOM 692 C C . SER A 1 89 ? 6.248 12.415 4.751 1.00 84.38 89 SER A C 1
ATOM 694 O O . SER A 1 89 ? 6.741 11.702 3.881 1.00 84.38 89 SER A O 1
ATOM 696 N N . THR A 1 90 ? 4.941 12.689 4.779 1.00 84.00 90 THR A N 1
ATOM 697 C CA . THR A 1 90 ? 4.008 12.215 3.748 1.00 84.00 90 THR A CA 1
ATOM 698 C C . THR A 1 90 ? 4.309 12.839 2.386 1.00 84.00 90 THR A C 1
ATOM 700 O O . THR A 1 90 ? 4.438 12.115 1.400 1.00 84.00 90 THR A O 1
ATOM 703 N N . ALA A 1 91 ? 4.490 14.160 2.320 1.00 82.31 91 ALA A N 1
ATOM 704 C CA . ALA A 1 91 ? 4.837 14.850 1.077 1.00 82.31 91 ALA A CA 1
ATOM 705 C C . ALA A 1 91 ? 6.191 14.381 0.508 1.00 82.31 91 ALA A C 1
ATOM 707 O O . ALA A 1 91 ? 6.348 14.231 -0.703 1.00 82.31 91 ALA A O 1
ATOM 708 N N . GLU A 1 92 ? 7.175 14.113 1.369 1.00 84.50 92 GLU A N 1
ATOM 709 C CA . GLU A 1 92 ? 8.463 13.528 0.981 1.00 84.50 92 GLU A CA 1
ATOM 710 C C . GLU A 1 92 ? 8.303 12.110 0.422 1.00 84.50 92 GLU A C 1
ATOM 712 O O . GLU A 1 92 ? 8.890 11.793 -0.615 1.00 84.50 92 GLU A O 1
ATOM 717 N N . GLN A 1 93 ? 7.468 11.281 1.053 1.00 89.25 93 GLN A N 1
ATOM 718 C CA . GLN A 1 93 ? 7.181 9.924 0.591 1.00 89.25 93 GLN A CA 1
ATOM 719 C C . GLN A 1 93 ? 6.502 9.924 -0.788 1.00 89.25 93 GLN A C 1
ATOM 721 O O . GLN A 1 93 ? 6.907 9.160 -1.666 1.00 89.25 93 GLN A O 1
ATOM 726 N N . ILE A 1 94 ? 5.522 10.808 -1.012 1.00 87.69 94 ILE A N 1
ATOM 727 C CA . ILE A 1 94 ? 4.869 10.997 -2.318 1.00 87.69 94 ILE A CA 1
ATOM 728 C C . ILE A 1 94 ? 5.881 11.470 -3.366 1.00 87.69 94 ILE A C 1
ATOM 730 O O . ILE A 1 94 ? 5.995 10.854 -4.428 1.00 87.69 94 ILE A O 1
ATOM 734 N N . ARG A 1 95 ? 6.691 12.492 -3.058 1.00 85.56 95 ARG A N 1
ATOM 735 C CA . ARG A 1 95 ? 7.737 12.990 -3.969 1.00 85.56 95 ARG A CA 1
ATOM 736 C C . ARG A 1 95 ? 8.704 11.883 -4.381 1.00 85.56 95 ARG A C 1
ATOM 738 O O . ARG A 1 95 ? 9.021 11.752 -5.560 1.00 85.56 95 ARG A O 1
ATOM 745 N N . LYS A 1 96 ? 9.123 11.041 -3.438 1.00 90.25 96 LYS A N 1
ATOM 746 C CA . LYS A 1 96 ? 9.989 9.896 -3.727 1.00 90.25 96 LYS A CA 1
ATOM 747 C C . LYS A 1 96 ? 9.339 8.906 -4.697 1.00 90.25 96 LYS A C 1
ATOM 749 O O . LYS A 1 96 ? 10.015 8.382 -5.577 1.00 90.25 96 LYS A O 1
ATOM 754 N N . ILE A 1 97 ? 8.037 8.652 -4.576 1.00 92.94 97 ILE A N 1
ATOM 755 C CA . ILE A 1 97 ? 7.315 7.776 -5.513 1.00 92.94 97 ILE A CA 1
ATOM 756 C C . ILE A 1 97 ? 7.285 8.398 -6.917 1.00 92.94 97 ILE A C 1
ATOM 758 O O . ILE A 1 97 ? 7.556 7.693 -7.890 1.00 92.94 97 ILE A O 1
ATOM 762 N N . HIS A 1 98 ? 7.050 9.712 -7.032 1.00 89.81 98 HIS A N 1
ATOM 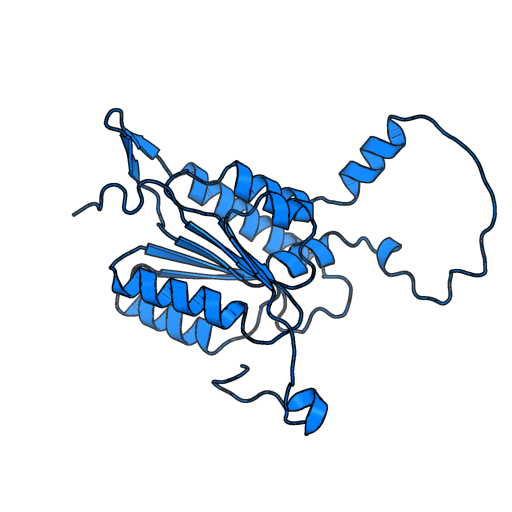763 C CA . HIS A 1 98 ? 7.165 10.429 -8.311 1.00 89.81 98 HIS A CA 1
ATOM 764 C C . HIS A 1 98 ? 8.565 10.275 -8.921 1.00 89.81 98 HIS A C 1
ATOM 766 O O . HIS A 1 98 ? 8.697 9.966 -10.107 1.00 89.81 98 HIS A O 1
ATOM 772 N N . GLU A 1 99 ? 9.614 10.444 -8.114 1.00 89.94 99 GLU A N 1
ATOM 773 C CA . GLU A 1 99 ? 10.996 10.253 -8.555 1.00 89.94 99 GLU A CA 1
ATOM 774 C C . GLU A 1 99 ? 11.216 8.821 -9.060 1.00 89.94 99 GLU A C 1
ATOM 776 O O . GLU A 1 99 ? 11.706 8.626 -10.173 1.00 89.94 99 GLU A O 1
ATOM 781 N N . LEU A 1 100 ? 10.771 7.808 -8.311 1.00 93.31 100 LEU A N 1
ATOM 782 C CA . LEU A 1 100 ? 10.872 6.404 -8.717 1.00 93.31 100 LEU A CA 1
ATOM 783 C C . LEU A 1 100 ? 10.138 6.117 -10.032 1.00 93.31 100 LEU A C 1
ATOM 785 O O . LEU A 1 100 ? 10.670 5.374 -10.855 1.00 93.31 100 LEU A O 1
ATOM 789 N N . PHE A 1 101 ? 8.967 6.714 -10.258 1.00 93.06 101 PHE A N 1
ATOM 790 C CA . PHE A 1 101 ? 8.249 6.613 -11.532 1.00 93.06 101 PHE A CA 1
ATOM 791 C C . PHE A 1 101 ? 9.004 7.282 -12.682 1.00 93.06 101 PHE A C 1
ATOM 793 O O . PHE A 1 101 ? 9.044 6.732 -13.783 1.00 93.06 101 PHE A O 1
ATOM 800 N N . SER A 1 102 ? 9.649 8.425 -12.438 1.00 90.00 102 SER A N 1
ATOM 801 C CA . SER A 1 102 ? 10.437 9.124 -13.463 1.00 90.00 102 SER A CA 1
ATOM 802 C C . SER A 1 102 ? 11.696 8.360 -13.887 1.00 90.00 102 SER A C 1
ATOM 804 O O . SER A 1 102 ? 12.180 8.528 -15.003 1.00 90.00 102 SER A O 1
ATOM 806 N N . LEU A 1 103 ? 12.191 7.454 -13.036 1.00 90.81 103 LEU A N 1
ATOM 807 C CA . LEU A 1 103 ? 13.279 6.533 -13.369 1.00 90.81 103 LEU A CA 1
ATOM 808 C C . LEU A 1 103 ? 12.841 5.375 -14.281 1.00 90.81 103 LEU A C 1
ATOM 810 O O . LEU A 1 103 ? 13.668 4.524 -14.628 1.00 90.81 103 LEU A O 1
ATOM 814 N N . CYS A 1 104 ? 11.566 5.301 -14.663 1.00 89.62 104 CYS A N 1
ATOM 815 C CA . CYS A 1 104 ? 11.051 4.223 -15.494 1.00 89.62 104 CYS A CA 1
ATOM 816 C C . CYS A 1 104 ? 11.166 4.606 -16.975 1.00 89.62 104 CYS A C 1
ATOM 818 O O . CYS A 1 104 ? 10.529 5.536 -17.457 1.00 89.62 104 CYS A O 1
ATOM 820 N N . HIS A 1 105 ? 12.001 3.874 -17.707 1.00 85.56 105 HIS A N 1
ATOM 821 C CA . HIS A 1 105 ? 12.374 4.168 -19.090 1.00 85.56 105 HIS A CA 1
ATOM 822 C C . HIS A 1 105 ? 11.892 3.056 -20.004 1.00 85.56 105 HIS A C 1
ATOM 824 O O . HIS A 1 105 ? 11.985 1.894 -19.625 1.00 85.56 105 HIS A O 1
ATOM 830 N N . CYS A 1 106 ? 11.446 3.389 -21.212 1.00 82.62 106 CYS A N 1
ATOM 831 C CA . CYS A 1 106 ? 11.143 2.418 -22.258 1.00 82.62 106 CYS A CA 1
ATOM 832 C C . CYS A 1 106 ? 12.057 2.660 -23.459 1.00 82.62 106 CYS A C 1
ATOM 834 O O . CYS A 1 106 ? 12.268 3.803 -23.858 1.00 82.62 106 CYS A O 1
ATOM 836 N N . ASN A 1 107 ? 12.604 1.593 -24.031 1.00 82.38 107 ASN A N 1
ATOM 837 C CA . ASN A 1 107 ? 13.390 1.676 -25.253 1.00 82.38 107 ASN A CA 1
ATOM 838 C C . ASN A 1 107 ? 12.497 1.609 -26.507 1.00 82.38 107 ASN A C 1
ATOM 840 O O . ASN A 1 107 ? 11.299 1.339 -26.424 1.00 82.38 107 ASN A O 1
ATOM 844 N N . GLU A 1 108 ? 13.096 1.809 -27.682 1.00 78.88 108 GLU A N 1
ATOM 845 C CA . GLU A 1 108 ? 12.397 1.806 -28.978 1.00 78.88 108 GLU A CA 1
ATOM 846 C C . GLU A 1 108 ? 11.698 0.475 -29.307 1.00 78.88 108 GLU A C 1
ATOM 848 O O . GLU A 1 108 ? 10.745 0.453 -30.079 1.00 78.88 108 GLU A O 1
ATOM 853 N N . GLN A 1 109 ? 12.125 -0.639 -28.699 1.00 76.06 109 GLN A N 1
ATOM 854 C CA . GLN A 1 109 ? 11.466 -1.943 -28.847 1.00 76.06 109 GLN A CA 1
ATOM 855 C C . GLN A 1 109 ? 10.332 -2.157 -27.830 1.00 76.06 109 GLN A C 1
ATOM 857 O O . GLN A 1 109 ? 9.866 -3.282 -27.649 1.00 76.06 109 GLN A O 1
ATOM 862 N N . GLY A 1 110 ? 9.920 -1.103 -27.120 1.00 71.12 110 GLY A N 1
ATOM 863 C CA . GLY A 1 110 ? 8.867 -1.143 -26.111 1.00 71.12 110 GLY A CA 1
ATOM 864 C C . GLY A 1 110 ? 9.281 -1.814 -24.804 1.00 71.12 110 GLY A C 1
ATOM 865 O O . GLY A 1 110 ? 8.429 -2.009 -23.943 1.00 71.12 110 GLY A O 1
ATOM 866 N N . ARG A 1 111 ? 10.563 -2.166 -24.622 1.00 75.88 111 ARG A N 1
ATOM 867 C CA . ARG A 1 111 ? 11.068 -2.755 -23.376 1.00 75.88 111 ARG A CA 1
ATOM 868 C C . ARG A 1 111 ? 11.265 -1.664 -22.349 1.00 75.88 111 ARG A C 1
ATOM 870 O O . ARG A 1 111 ? 12.075 -0.766 -22.564 1.00 75.88 111 ARG A O 1
ATOM 877 N N . CYS A 1 112 ? 10.581 -1.784 -21.227 1.00 79.06 112 CYS A N 1
ATOM 878 C CA . CYS A 1 112 ? 10.692 -0.860 -20.126 1.00 79.06 112 CYS A CA 1
ATOM 879 C C . CYS A 1 112 ? 11.476 -1.442 -18.952 1.00 79.06 112 CYS A C 1
ATOM 881 O O . CYS A 1 112 ? 11.496 -2.649 -18.690 1.00 79.06 112 CYS A O 1
ATOM 883 N N . THR A 1 113 ? 12.147 -0.534 -18.259 1.00 82.62 113 THR A N 1
ATOM 884 C CA . THR A 1 113 ? 12.883 -0.762 -17.027 1.00 82.62 113 THR A CA 1
ATOM 885 C C . THR A 1 113 ? 12.403 0.256 -16.016 1.00 82.62 113 THR A C 1
ATOM 887 O O . THR A 1 113 ? 12.453 1.450 -16.285 1.00 82.62 113 THR A O 1
ATOM 890 N N . CYS A 1 114 ? 11.991 -0.209 -14.852 1.00 88.31 114 CYS A N 1
ATOM 891 C CA . CYS A 1 114 ? 11.600 0.611 -13.707 1.00 88.31 114 CYS A CA 1
ATOM 892 C C . CYS A 1 114 ? 12.332 0.077 -12.477 1.00 88.31 114 CYS A C 1
ATOM 894 O O . CYS A 1 114 ? 12.685 -1.102 -12.508 1.00 88.31 114 CYS A O 1
ATOM 896 N N . PRO A 1 115 ? 12.609 0.852 -11.417 1.00 91.88 115 PRO A N 1
ATOM 897 C CA . PRO A 1 115 ? 13.272 0.322 -10.221 1.00 91.88 115 PRO A CA 1
ATOM 898 C C . PRO A 1 115 ? 12.482 -0.818 -9.559 1.00 91.88 115 PRO A C 1
ATOM 900 O O . PRO A 1 115 ? 13.075 -1.814 -9.140 1.00 91.88 115 PRO A O 1
ATOM 903 N N . TYR A 1 116 ? 11.150 -0.712 -9.577 1.00 95.62 116 TYR A N 1
ATOM 904 C CA . TYR A 1 116 ? 10.219 -1.694 -9.029 1.00 95.62 116 TYR A CA 1
ATOM 905 C C . TYR A 1 116 ? 9.108 -2.012 -10.032 1.00 95.62 116 TYR A C 1
ATOM 907 O O . TYR A 1 116 ? 8.785 -1.196 -10.892 1.00 95.62 116 TYR A O 1
ATOM 915 N N . ASP A 1 117 ? 8.550 -3.215 -9.936 1.00 95.31 117 ASP A N 1
ATOM 916 C CA . ASP A 1 117 ? 7.463 -3.693 -10.796 1.00 95.31 117 ASP A CA 1
ATOM 917 C C . ASP A 1 117 ? 6.091 -3.503 -10.120 1.00 95.31 117 ASP A C 1
ATOM 919 O O . ASP A 1 117 ? 5.087 -3.292 -10.800 1.00 95.31 117 ASP A O 1
ATOM 923 N N . VAL A 1 118 ? 6.053 -3.564 -8.782 1.00 97.62 118 VAL A N 1
ATOM 924 C CA . VAL A 1 118 ? 4.839 -3.427 -7.964 1.00 97.62 118 VAL A CA 1
ATOM 925 C C . VAL A 1 118 ? 5.065 -2.391 -6.867 1.00 97.62 118 VAL A C 1
ATOM 927 O O . VAL A 1 118 ? 6.032 -2.497 -6.113 1.00 97.62 118 VAL A O 1
ATOM 930 N N . PHE A 1 119 ? 4.154 -1.427 -6.755 1.00 98.44 119 PHE A N 1
ATOM 931 C CA . PHE A 1 119 ? 4.127 -0.412 -5.705 1.00 98.44 119 PHE A CA 1
ATOM 932 C C . PHE A 1 119 ? 2.907 -0.638 -4.814 1.00 98.44 119 PHE A C 1
ATOM 934 O O . PHE A 1 119 ? 1.783 -0.694 -5.305 1.00 98.44 119 PHE A O 1
ATOM 941 N N . ILE A 1 120 ? 3.123 -0.756 -3.507 1.00 98.62 120 ILE A N 1
ATOM 942 C CA . ILE A 1 120 ? 2.066 -0.852 -2.499 1.00 98.62 120 ILE A CA 1
ATOM 943 C C . ILE A 1 120 ? 2.116 0.411 -1.647 1.00 98.62 120 ILE A C 1
ATOM 945 O O . ILE A 1 120 ? 3.092 0.631 -0.931 1.00 98.62 120 ILE A O 1
ATOM 949 N N . LEU A 1 121 ? 1.066 1.225 -1.725 1.00 97.31 121 LEU A N 1
ATOM 950 C CA . LEU A 1 121 ? 0.882 2.422 -0.910 1.00 97.31 121 LEU A CA 1
ATOM 951 C C . LEU A 1 121 ? -0.174 2.113 0.153 1.00 97.31 121 LEU A C 1
ATOM 953 O O . LEU A 1 121 ? -1.383 2.187 -0.078 1.00 97.31 121 LEU A O 1
ATOM 957 N N . ASP A 1 122 ? 0.313 1.670 1.304 1.00 96.25 122 ASP A N 1
ATOM 958 C CA . ASP A 1 122 ? -0.505 1.165 2.397 1.00 96.25 122 ASP A CA 1
ATOM 959 C C . ASP A 1 122 ? -0.999 2.309 3.291 1.00 96.25 122 ASP A C 1
ATOM 961 O O . ASP A 1 122 ? -0.208 3.141 3.720 1.00 96.25 122 ASP A O 1
ATOM 965 N N . GLU A 1 123 ? -2.303 2.347 3.568 1.00 92.50 123 GLU A N 1
ATOM 966 C CA . GLU A 1 123 ? -3.027 3.419 4.272 1.00 92.50 123 GLU A CA 1
ATOM 967 C C . GLU A 1 123 ? -2.910 4.806 3.614 1.00 92.50 123 GLU A C 1
ATOM 969 O O . GLU A 1 123 ? -3.230 5.827 4.225 1.00 92.50 123 GLU A O 1
ATOM 974 N N . ALA A 1 124 ? -2.509 4.854 2.341 1.00 91.75 124 ALA A N 1
ATOM 975 C CA . ALA A 1 124 ? -2.358 6.091 1.588 1.00 91.75 124 ALA A CA 1
ATOM 976 C C . ALA A 1 124 ? -3.681 6.860 1.473 1.00 91.75 124 ALA A C 1
ATOM 978 O O . ALA A 1 124 ? -3.700 8.062 1.695 1.00 91.75 124 ALA A O 1
ATOM 979 N N . ILE A 1 125 ? -4.802 6.175 1.218 1.00 89.12 125 ILE A N 1
ATOM 980 C CA . ILE A 1 125 ? -6.104 6.831 0.993 1.00 89.12 125 ILE A CA 1
ATOM 981 C C . ILE A 1 125 ? -6.495 7.676 2.209 1.00 89.12 125 ILE A C 1
ATOM 983 O O . ILE A 1 125 ? -6.686 8.883 2.105 1.00 89.12 125 ILE A O 1
ATOM 987 N N . VAL A 1 126 ? -6.540 7.041 3.383 1.00 84.44 126 VAL A N 1
ATOM 988 C CA . VAL A 1 126 ? -6.934 7.703 4.630 1.00 84.44 126 VAL A CA 1
ATOM 989 C C . VAL A 1 126 ? -5.905 8.750 5.059 1.00 84.44 126 VAL A C 1
ATOM 991 O O . VAL A 1 126 ? -6.283 9.784 5.602 1.00 84.44 126 VAL A O 1
ATOM 994 N N . CYS A 1 127 ? -4.617 8.524 4.785 1.00 83.06 127 CYS A N 1
ATOM 995 C CA . CYS A 1 127 ? -3.567 9.503 5.044 1.00 83.06 127 CYS A CA 1
ATOM 996 C C . CYS A 1 127 ? -3.806 10.798 4.265 1.00 83.06 127 CYS A C 1
ATOM 998 O O . CYS A 1 127 ? -3.815 11.880 4.850 1.00 83.06 127 CYS A O 1
ATOM 1000 N N . CYS A 1 128 ? -4.055 10.676 2.964 1.00 73.06 128 CYS A N 1
ATOM 1001 C CA . CYS A 1 128 ? -4.279 11.807 2.081 1.00 73.06 128 CYS A CA 1
ATOM 1002 C C . CYS A 1 128 ? -5.581 12.542 2.416 1.00 73.06 128 CYS A C 1
ATOM 1004 O O . CYS A 1 128 ? -5.591 13.772 2.410 1.00 73.06 128 CYS A O 1
ATOM 1006 N N . THR A 1 129 ? -6.635 11.813 2.808 1.00 74.06 129 THR A N 1
ATOM 1007 C CA . THR A 1 129 ? -7.869 12.415 3.328 1.00 74.06 129 THR A CA 1
ATOM 1008 C C . THR A 1 129 ? -7.599 13.220 4.598 1.00 74.06 129 THR A C 1
ATOM 1010 O O . THR A 1 129 ? -7.913 14.403 4.638 1.00 74.06 129 THR A O 1
ATOM 1013 N N . ILE A 1 130 ? -6.981 12.620 5.622 1.00 70.19 130 ILE A N 1
ATOM 1014 C CA . ILE A 1 130 ? -6.779 13.268 6.930 1.00 70.19 130 ILE A CA 1
ATOM 1015 C C . ILE A 1 130 ? -5.827 14.463 6.836 1.00 70.19 130 ILE A C 1
ATOM 1017 O O . ILE A 1 130 ? -6.047 15.468 7.503 1.00 70.19 130 ILE A O 1
ATOM 1021 N N . ILE A 1 131 ? -4.769 14.388 6.025 1.00 68.88 131 ILE A N 1
ATOM 1022 C CA . ILE A 1 131 ? -3.854 15.527 5.879 1.00 68.88 131 ILE A CA 1
ATOM 1023 C C . ILE A 1 131 ? -4.475 16.642 5.023 1.00 68.88 131 ILE A C 1
ATOM 1025 O O . ILE A 1 131 ? -4.179 17.814 5.250 1.00 68.88 131 ILE A O 1
ATOM 1029 N N . GLY A 1 132 ? -5.360 16.298 4.081 1.00 60.19 132 GLY A N 1
ATOM 1030 C CA . GLY A 1 132 ? -6.166 17.272 3.346 1.00 60.19 132 GLY A CA 1
ATOM 1031 C C . GLY A 1 132 ? -7.178 18.024 4.220 1.00 60.19 132 GLY A C 1
ATOM 1032 O O . GLY A 1 132 ? -7.576 19.124 3.849 1.00 60.19 132 GLY A O 1
ATOM 1033 N N . MET A 1 133 ? -7.551 17.483 5.388 1.00 52.25 133 MET A N 1
ATOM 1034 C CA . MET A 1 133 ? -8.402 18.180 6.357 1.00 52.25 133 MET A CA 1
ATOM 1035 C C . MET A 1 133 ? -7.617 19.340 6.981 1.00 52.25 133 MET A C 1
ATOM 1037 O O . MET A 1 133 ? -6.670 19.151 7.749 1.00 52.25 133 MET A O 1
ATOM 1041 N N . SER A 1 134 ? -8.009 20.569 6.655 1.00 45.66 134 SER A N 1
ATOM 1042 C CA . SER A 1 134 ? -7.526 21.759 7.349 1.00 45.66 134 SER A CA 1
ATOM 1043 C C . SER A 1 134 ? -8.100 21.808 8.775 1.00 45.66 134 SER A C 1
ATOM 1045 O O . SER A 1 134 ? -9.113 21.174 9.068 1.00 45.66 134 SER A O 1
ATOM 1047 N N . GLU A 1 135 ? -7.519 22.611 9.678 1.00 41.59 135 GLU A N 1
ATOM 1048 C CA . GLU A 1 135 ? -8.090 22.864 11.021 1.00 41.59 135 GLU A CA 1
ATOM 1049 C C . GLU A 1 135 ? -9.574 23.279 10.985 1.00 41.59 135 GLU A C 1
ATOM 1051 O O . GLU A 1 135 ? -10.312 23.048 11.942 1.00 41.59 135 GLU A O 1
ATOM 1056 N N . LYS A 1 136 ? -10.025 23.864 9.868 1.00 39.12 136 LYS A N 1
ATOM 1057 C CA . LYS A 1 136 ? -11.403 24.321 9.666 1.00 39.12 136 LYS A CA 1
ATOM 1058 C C . LYS A 1 136 ? -12.387 23.179 9.393 1.00 39.12 136 LYS A C 1
ATOM 1060 O O . LYS A 1 136 ? -13.568 23.348 9.676 1.00 39.12 136 LYS A O 1
ATOM 1065 N N . ASP A 1 137 ? -11.910 22.030 8.915 1.00 39.97 137 ASP A N 1
ATOM 1066 C CA . ASP A 1 137 ? -12.742 20.865 8.574 1.00 39.97 137 ASP A CA 1
ATOM 1067 C C . ASP A 1 137 ? -13.011 19.954 9.789 1.00 39.97 137 ASP A C 1
ATOM 1069 O O . ASP A 1 137 ? -13.821 19.033 9.720 1.00 39.97 137 ASP A O 1
ATOM 1073 N N . VAL A 1 138 ? -12.349 20.220 10.925 1.00 41.09 138 VAL A N 1
ATOM 1074 C CA . VAL A 1 138 ? -12.440 19.442 12.179 1.00 41.09 138 VAL A CA 1
ATOM 1075 C C . VAL A 1 138 ? -13.378 20.096 13.214 1.00 41.09 138 VAL A C 1
ATOM 1077 O O . VAL A 1 138 ? -13.517 19.612 14.342 1.00 41.09 138 VAL A O 1
ATOM 1080 N N . LEU A 1 139 ? -14.075 21.183 12.857 1.00 30.67 139 LEU A N 1
ATOM 1081 C CA . LEU A 1 139 ? -15.046 21.816 13.755 1.00 30.67 139 LEU A CA 1
ATOM 1082 C C . LEU A 1 139 ? -16.229 20.871 14.038 1.00 30.67 139 LEU A C 1
ATOM 1084 O O . LEU A 1 139 ? -16.905 20.375 13.140 1.00 30.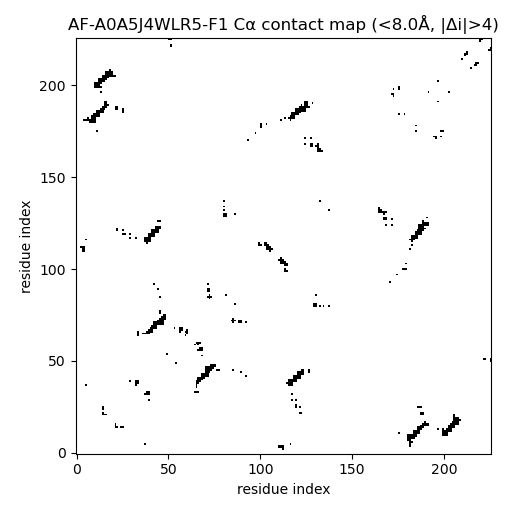67 139 LEU A O 1
ATOM 1088 N N . LYS A 1 140 ? -16.417 20.588 15.330 1.00 34.94 140 LYS A N 1
ATOM 1089 C CA . LYS A 1 140 ? -17.331 19.584 15.891 1.00 34.94 140 LYS A CA 1
ATOM 1090 C C . LYS A 1 140 ? -18.794 20.040 15.803 1.00 34.94 140 LYS A C 1
ATOM 1092 O O . LYS A 1 140 ? -19.077 21.235 15.771 1.00 34.94 140 LYS A O 1
ATOM 1097 N N . ASP A 1 141 ? -19.716 19.078 15.916 1.00 34.88 141 ASP A N 1
ATOM 1098 C CA . ASP A 1 141 ? -21.193 19.199 15.963 1.00 34.88 141 ASP A CA 1
ATOM 1099 C C . ASP A 1 141 ? -21.781 20.302 16.885 1.00 34.88 141 ASP A C 1
ATOM 1101 O O . ASP A 1 141 ? -22.984 20.557 16.871 1.00 34.88 141 ASP A O 1
ATOM 1105 N N . SER A 1 142 ? -20.970 20.991 17.691 1.00 34.88 142 SER A N 1
ATOM 1106 C CA . SER A 1 142 ? -21.375 22.129 18.523 1.00 34.88 142 SER A CA 1
ATOM 1107 C C . SER A 1 142 ? -21.456 23.479 17.793 1.00 34.88 142 SER A C 1
ATOM 1109 O O . SER A 1 142 ? -22.053 24.405 18.344 1.00 34.88 142 SER A O 1
ATOM 1111 N N . ASP A 1 143 ? -20.912 23.609 16.577 1.00 37.97 143 ASP A N 1
ATOM 1112 C CA . ASP A 1 143 ? -20.828 24.903 15.870 1.00 37.97 143 ASP A CA 1
ATOM 1113 C C . ASP A 1 143 ? -21.952 25.148 14.838 1.00 37.97 143 ASP A C 1
ATOM 1115 O O . ASP A 1 143 ? -22.130 26.269 14.357 1.00 37.97 143 ASP A O 1
ATOM 1119 N N . ILE A 1 144 ? -22.798 24.144 14.569 1.00 34.72 144 ILE A N 1
ATOM 1120 C CA . ILE A 1 144 ? -23.876 24.192 13.555 1.00 34.72 144 ILE A CA 1
ATOM 1121 C C . ILE A 1 144 ? -25.021 25.161 13.933 1.00 34.72 144 ILE A C 1
ATOM 1123 O O . ILE A 1 144 ? -25.774 25.610 13.073 1.00 34.72 144 ILE A O 1
ATOM 1127 N N . ASN A 1 145 ? -25.139 25.574 15.198 1.00 28.83 145 ASN A N 1
ATOM 1128 C CA . ASN A 1 145 ? -26.265 26.397 15.662 1.00 28.83 145 ASN A CA 1
ATOM 1129 C C . ASN A 1 145 ? -26.019 27.917 15.686 1.00 28.83 145 ASN A C 1
ATOM 1131 O O . ASN A 1 145 ? -26.821 28.628 16.296 1.00 28.83 145 ASN A O 1
ATOM 1135 N N . LYS A 1 146 ? -24.940 28.453 15.091 1.00 31.27 146 LYS A N 1
ATOM 1136 C CA . LYS A 1 146 ? -24.589 29.871 15.327 1.00 31.27 146 LYS A CA 1
ATOM 1137 C C . LYS A 1 146 ? -24.420 30.825 14.159 1.00 31.27 146 LYS A C 1
ATOM 1139 O O . LYS A 1 146 ? -24.380 32.020 14.441 1.00 31.27 146 LYS A O 1
ATOM 1144 N N . VAL A 1 147 ? -24.373 30.410 12.898 1.00 26.84 147 VAL A N 1
ATOM 1145 C CA . VAL A 1 147 ? -24.139 31.401 11.834 1.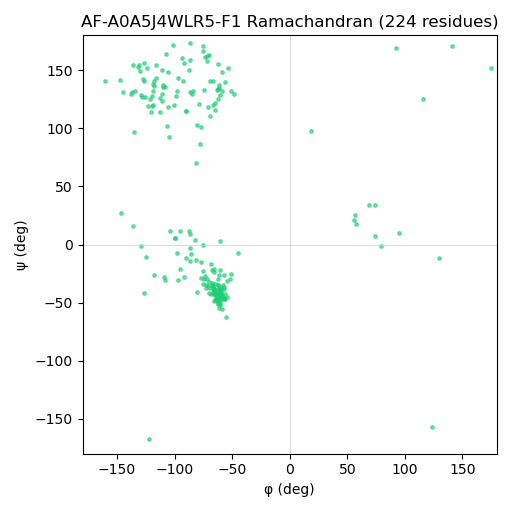00 26.84 147 VAL A CA 1
ATOM 1146 C C . VAL A 1 147 ? -25.076 31.181 10.662 1.00 26.84 147 VAL A C 1
ATOM 1148 O O . VAL A 1 147 ? -24.848 30.352 9.790 1.00 26.84 147 VAL A O 1
ATOM 1151 N N . GLY A 1 148 ? -26.163 31.948 10.676 1.00 31.91 148 GLY A N 1
ATOM 1152 C CA . GLY A 1 148 ? -26.918 32.240 9.473 1.00 31.91 148 GLY A CA 1
ATOM 1153 C C . GLY A 1 148 ? -26.203 33.269 8.595 1.00 31.91 148 GLY A C 1
ATOM 1154 O O . GLY A 1 148 ? -25.339 34.011 9.061 1.00 31.91 148 GLY A O 1
ATOM 1155 N N . VAL A 1 149 ? -26.714 33.348 7.365 1.00 27.45 149 VAL A N 1
ATOM 1156 C CA . VAL A 1 149 ? -26.660 34.444 6.380 1.00 27.45 149 VAL A CA 1
ATOM 1157 C C . VAL A 1 149 ? -25.908 34.133 5.073 1.00 27.45 149 VAL A C 1
ATOM 1159 O O . VAL A 1 149 ? -24.750 33.732 5.041 1.00 27.45 149 VAL A O 1
ATOM 1162 N N . GLN A 1 150 ? -26.686 34.362 4.009 1.00 32.53 150 GLN A N 1
ATOM 1163 C CA . GLN A 1 150 ? -26.465 34.373 2.560 1.00 32.53 150 GLN A CA 1
ATOM 1164 C C . GLN A 1 150 ? -25.406 35.380 2.067 1.00 32.53 150 GLN A C 1
ATOM 1166 O O . GLN A 1 150 ? -25.352 36.488 2.592 1.00 32.53 150 GLN A O 1
ATOM 1171 N N . HIS A 1 151 ? -24.684 35.063 0.980 1.00 31.83 151 HIS A N 1
ATOM 1172 C CA . HIS A 1 151 ? -24.796 35.737 -0.335 1.00 31.83 151 HIS A CA 1
ATOM 1173 C C . HIS A 1 151 ? -23.750 35.250 -1.366 1.00 31.83 151 HIS A C 1
ATOM 1175 O O . HIS A 1 151 ? -22.661 34.810 -1.012 1.00 31.83 151 HIS A O 1
ATOM 1181 N N . GLU A 1 152 ? -24.144 35.345 -2.641 1.00 40.25 152 GLU A N 1
ATOM 1182 C CA . GLU A 1 152 ? -23.441 35.020 -3.896 1.00 40.25 152 GLU A CA 1
ATOM 1183 C C . GLU A 1 152 ? -22.167 35.854 -4.136 1.00 40.25 152 GLU A C 1
ATOM 1185 O O . GLU A 1 152 ? -22.229 37.079 -4.023 1.00 40.25 152 GLU A O 1
ATOM 1190 N N . ILE A 1 153 ? -21.051 35.212 -4.533 1.00 33.03 153 ILE A N 1
ATOM 1191 C CA . ILE A 1 153 ? -19.848 35.840 -5.130 1.00 33.03 153 ILE A CA 1
ATOM 1192 C C . ILE A 1 153 ? -19.198 34.869 -6.149 1.00 33.03 153 ILE A C 1
ATOM 1194 O O . ILE A 1 153 ? -19.152 33.665 -5.916 1.00 33.03 153 ILE A O 1
ATOM 1198 N N . ASP A 1 154 ? -18.710 35.445 -7.255 1.00 34.34 154 ASP A N 1
ATOM 1199 C CA . ASP A 1 154 ? -18.292 34.889 -8.555 1.00 34.34 154 ASP A CA 1
ATOM 1200 C C . ASP A 1 154 ? -17.253 33.734 -8.628 1.00 34.34 154 ASP A C 1
ATOM 1202 O O . ASP A 1 154 ? -16.293 33.613 -7.858 1.00 34.34 154 ASP A O 1
ATOM 1206 N N . ASP A 1 155 ? -17.419 32.966 -9.713 1.00 50.25 155 ASP A N 1
ATOM 1207 C CA . ASP A 1 155 ? -16.951 31.615 -10.089 1.00 50.25 155 ASP A CA 1
ATOM 1208 C C . ASP A 1 155 ? -15.430 31.313 -10.193 1.00 50.25 155 ASP A C 1
ATOM 1210 O O . ASP A 1 155 ? -15.048 30.189 -10.536 1.00 50.25 155 ASP A O 1
ATOM 1214 N N . GLU A 1 156 ? -14.517 32.240 -9.889 1.00 36.81 156 GLU A N 1
ATOM 1215 C CA . GLU A 1 156 ? -13.060 31.967 -9.956 1.00 36.81 156 GLU A CA 1
ATOM 1216 C C . GLU A 1 156 ? -12.381 31.857 -8.587 1.00 36.81 156 GLU A C 1
ATOM 1218 O O . GLU A 1 156 ? -11.443 31.072 -8.412 1.00 36.81 156 GLU A O 1
ATOM 1223 N N . ILE A 1 157 ? -12.881 32.577 -7.584 1.00 40.50 157 ILE A N 1
ATOM 1224 C CA . ILE A 1 157 ? -12.326 32.538 -6.223 1.00 40.50 157 ILE A CA 1
ATOM 1225 C C . ILE A 1 157 ? -12.733 31.236 -5.528 1.00 40.50 157 ILE A C 1
ATOM 1227 O O . ILE A 1 157 ? -11.920 30.635 -4.828 1.00 40.50 157 ILE A O 1
ATOM 1231 N N . GLN A 1 158 ? -13.936 30.734 -5.816 1.00 41.16 158 GLN A N 1
ATOM 1232 C CA . GLN A 1 158 ? -14.418 29.464 -5.280 1.00 41.16 158 GLN A CA 1
ATOM 1233 C C . GLN A 1 158 ? -13.647 28.273 -5.868 1.00 41.16 158 GLN A C 1
ATOM 1235 O O . GLN A 1 158 ? -13.268 27.371 -5.130 1.00 41.16 158 GLN A O 1
ATOM 1240 N N . LYS A 1 159 ? -13.273 28.313 -7.156 1.00 37.44 159 LYS A N 1
ATOM 1241 C CA . LYS A 1 159 ? -12.371 27.316 -7.766 1.00 37.44 159 LYS A CA 1
ATOM 1242 C C . LYS A 1 159 ? -10.984 27.310 -7.132 1.00 37.44 159 LYS A C 1
ATOM 1244 O O . LYS A 1 159 ? -10.431 26.239 -6.905 1.00 37.44 159 LYS A O 1
ATOM 1249 N N . LYS A 1 160 ? -10.420 28.483 -6.833 1.00 35.72 160 LYS A N 1
ATOM 1250 C CA . LYS A 1 160 ? -9.095 28.589 -6.206 1.00 35.72 160 LYS A CA 1
ATOM 1251 C C . LYS A 1 160 ? -9.115 28.178 -4.727 1.00 35.72 160 LYS A C 1
ATOM 1253 O O . LYS A 1 160 ? -8.184 27.522 -4.280 1.00 35.72 160 LYS A O 1
ATOM 1258 N N . GLN A 1 161 ? -10.204 28.468 -4.010 1.00 35.59 161 GLN A N 1
ATOM 1259 C CA . GLN A 1 161 ? -10.425 27.991 -2.639 1.00 35.59 161 GLN A CA 1
ATOM 1260 C C . GLN A 1 161 ? -10.698 26.484 -2.565 1.00 35.59 161 GLN A C 1
ATOM 1262 O O . GLN A 1 161 ? -10.247 25.851 -1.620 1.00 35.59 161 GLN A O 1
ATOM 1267 N N . ILE A 1 162 ? -11.345 25.895 -3.576 1.00 37.41 162 ILE A N 1
ATOM 1268 C CA . ILE A 1 162 ? -11.503 24.436 -3.697 1.00 37.41 162 ILE A CA 1
ATOM 1269 C C . ILE A 1 162 ? -10.159 23.768 -4.052 1.00 37.41 162 ILE A C 1
ATOM 1271 O O . ILE A 1 162 ? -9.856 22.695 -3.544 1.00 37.41 162 ILE A O 1
ATOM 1275 N N . LEU A 1 163 ? -9.311 24.409 -4.867 1.00 35.78 163 LEU A N 1
ATOM 1276 C CA . LEU A 1 163 ? -7.992 23.877 -5.246 1.00 35.78 163 LEU A CA 1
ATOM 1277 C C . LEU A 1 163 ? -6.944 23.955 -4.121 1.00 35.78 163 LEU A C 1
ATOM 1279 O O . LEU A 1 163 ? -6.040 23.124 -4.078 1.00 35.78 163 LEU A O 1
ATOM 1283 N N . GLU A 1 164 ? -7.066 24.903 -3.190 1.00 39.53 164 GLU A N 1
ATOM 1284 C CA . GLU A 1 164 ? -6.170 25.024 -2.026 1.00 39.53 164 GLU A CA 1
ATOM 1285 C C . GLU A 1 164 ? -6.605 24.160 -0.821 1.00 39.53 164 GLU A C 1
ATOM 1287 O O . GLU A 1 164 ? -5.883 24.084 0.171 1.00 39.53 164 GLU A O 1
ATOM 1292 N N . GLN A 1 165 ? -7.738 23.452 -0.916 1.00 42.00 165 GLN A N 1
ATOM 1293 C CA . GLN A 1 165 ? -8.294 22.590 0.140 1.00 42.00 165 GLN A CA 1
ATOM 1294 C C . GLN A 1 165 ? -8.093 21.077 -0.102 1.00 42.00 165 GLN A C 1
ATOM 1296 O O . GLN A 1 165 ? -8.711 20.261 0.574 1.00 42.00 165 GLN A O 1
ATOM 1301 N N . SER A 1 166 ? -7.258 20.650 -1.062 1.00 43.91 166 SER A N 1
ATOM 1302 C CA . SER A 1 166 ? -7.226 19.226 -1.480 1.00 43.91 166 SER A CA 1
ATOM 1303 C C . SER A 1 166 ? -5.859 18.684 -1.919 1.00 43.91 166 SER A C 1
ATOM 1305 O O . SER A 1 166 ? -5.799 17.740 -2.703 1.00 43.91 166 SER A O 1
ATOM 1307 N N . GLY A 1 167 ? -4.753 19.247 -1.424 1.00 51.47 167 GLY A N 1
ATOM 1308 C CA . GLY A 1 167 ? -3.409 18.993 -1.968 1.00 51.47 167 GLY A CA 1
ATOM 1309 C C . GLY A 1 167 ? -2.994 17.520 -2.113 1.00 51.47 167 GLY A C 1
ATOM 1310 O O . GLY A 1 167 ? -2.253 17.212 -3.031 1.00 51.47 167 GLY A O 1
ATOM 1311 N N . ILE A 1 168 ? -3.496 16.602 -1.277 1.00 50.91 168 ILE A N 1
ATOM 1312 C CA . ILE A 1 168 ? -2.917 15.250 -1.163 1.00 50.91 168 ILE A CA 1
ATOM 1313 C C . ILE A 1 168 ? -3.810 14.154 -1.767 1.00 50.91 168 ILE A C 1
ATOM 1315 O O . ILE A 1 168 ? -3.310 13.156 -2.279 1.00 50.91 168 ILE A O 1
ATOM 1319 N N . GLU A 1 169 ? -5.135 14.317 -1.802 1.00 57.75 169 GLU A N 1
ATOM 1320 C CA . GLU A 1 169 ? -5.966 13.419 -2.622 1.00 57.75 169 GLU A CA 1
ATOM 1321 C C . GLU A 1 169 ? -5.695 13.638 -4.121 1.00 57.75 169 GLU A C 1
ATOM 1323 O O . GLU A 1 169 ? -5.645 12.678 -4.897 1.00 57.75 169 GLU A O 1
ATOM 1328 N N . LEU A 1 170 ? -5.414 14.892 -4.504 1.00 61.97 170 LEU A N 1
ATOM 1329 C CA . LEU A 1 170 ? -4.903 15.235 -5.830 1.00 61.97 170 LEU A CA 1
ATOM 1330 C C . LEU A 1 170 ? -3.601 14.493 -6.146 1.00 61.97 170 LEU A C 1
ATOM 1332 O O . LEU A 1 170 ? -3.457 14.013 -7.268 1.00 61.97 170 LEU A O 1
ATOM 1336 N N . ASP A 1 171 ? -2.710 14.320 -5.168 1.00 77.56 171 ASP A N 1
ATOM 1337 C CA . ASP A 1 171 ? -1.459 13.584 -5.365 1.00 77.56 171 ASP A CA 1
ATOM 1338 C C . ASP A 1 171 ? -1.703 12.096 -5.664 1.00 77.56 171 ASP A C 1
ATOM 1340 O O . ASP A 1 171 ? -1.024 11.523 -6.512 1.00 77.56 171 ASP A O 1
ATOM 1344 N N . LEU A 1 172 ? -2.691 11.441 -5.034 1.00 87.25 172 LEU A N 1
ATOM 1345 C CA . LEU A 1 172 ? -3.005 10.036 -5.348 1.00 87.25 172 LEU A CA 1
ATOM 1346 C C . LEU A 1 172 ? -3.604 9.878 -6.749 1.00 87.25 172 LEU A C 1
ATOM 1348 O O . LEU A 1 172 ? -3.219 8.967 -7.485 1.00 87.25 172 LEU A O 1
ATOM 1352 N N . LEU A 1 173 ? -4.524 10.765 -7.135 1.00 88.94 173 LEU A N 1
ATOM 1353 C CA . LEU A 1 173 ? -5.070 10.793 -8.495 1.00 88.94 173 LEU A CA 1
ATOM 1354 C C . LEU A 1 173 ? -3.976 11.098 -9.524 1.00 88.94 173 LEU A C 1
ATOM 1356 O O . LEU A 1 173 ? -3.932 10.485 -10.595 1.00 88.94 173 LEU A O 1
ATOM 1360 N N . GLU A 1 174 ? -3.060 12.008 -9.193 1.00 88.25 174 GLU A N 1
ATOM 1361 C CA . GLU A 1 174 ? -1.901 12.295 -10.020 1.00 88.25 174 GLU A CA 1
ATOM 1362 C C . GLU A 1 174 ? -0.992 11.073 -10.141 1.00 88.25 174 GLU A C 1
ATOM 1364 O O . GLU A 1 174 ? -0.648 10.710 -11.264 1.00 88.25 174 GLU A O 1
ATOM 1369 N N . LEU A 1 175 ? -0.666 10.393 -9.041 1.00 91.50 175 LEU A N 1
ATOM 1370 C CA . LEU A 1 175 ? 0.131 9.168 -9.046 1.00 91.50 175 LEU A CA 1
ATOM 1371 C C . LEU A 1 175 ? -0.472 8.105 -9.963 1.00 91.50 175 LEU A C 1
ATOM 1373 O O . LEU A 1 175 ? 0.257 7.528 -10.768 1.00 91.50 175 LEU A O 1
ATOM 1377 N N . ILE A 1 176 ? -1.789 7.878 -9.901 1.00 95.06 176 ILE A N 1
ATOM 1378 C CA . ILE A 1 176 ? -2.486 6.959 -10.817 1.00 95.06 176 ILE A CA 1
ATOM 1379 C C . ILE A 1 176 ? -2.291 7.401 -12.273 1.00 95.06 176 ILE A C 1
ATOM 1381 O O . ILE A 1 176 ? -1.977 6.576 -13.134 1.00 95.06 176 ILE A O 1
ATOM 1385 N N . ARG A 1 177 ? -2.434 8.703 -12.547 1.00 93.38 177 ARG A N 1
ATOM 1386 C CA . ARG A 1 177 ? -2.300 9.288 -13.887 1.00 93.38 177 ARG A CA 1
ATOM 1387 C C . ARG A 1 177 ? -0.880 9.177 -14.449 1.00 93.38 177 ARG A C 1
ATOM 1389 O O . ARG A 1 177 ? -0.727 8.901 -15.638 1.00 93.38 177 ARG A O 1
ATOM 1396 N N . ILE A 1 178 ? 0.147 9.428 -13.635 1.00 92.75 178 ILE A N 1
ATOM 1397 C CA . ILE A 1 178 ? 1.551 9.463 -14.078 1.00 92.75 178 ILE A CA 1
ATOM 1398 C C . ILE A 1 178 ? 2.249 8.101 -13.987 1.00 92.75 178 ILE A C 1
ATOM 1400 O O . ILE A 1 178 ? 3.352 7.945 -14.515 1.00 92.75 178 ILE A O 1
ATOM 1404 N N . LYS A 1 179 ? 1.627 7.118 -13.323 1.00 93.88 179 LYS A N 1
ATOM 1405 C CA . LYS A 1 179 ? 2.152 5.761 -13.159 1.00 93.88 179 LYS A CA 1
ATOM 1406 C C . LYS A 1 179 ? 2.639 5.187 -14.498 1.00 93.88 179 LYS A C 1
ATOM 1408 O O . LYS A 1 179 ? 1.870 5.145 -15.465 1.00 93.88 179 LYS A O 1
ATOM 1413 N N . PRO A 1 180 ? 3.868 4.642 -14.571 1.00 93.44 180 PRO A N 1
ATOM 1414 C CA . PRO A 1 180 ? 4.336 3.953 -15.766 1.00 93.44 180 PRO A CA 1
ATOM 1415 C C . PRO A 1 180 ? 3.398 2.801 -16.161 1.00 93.44 180 PRO A C 1
ATOM 1417 O O . PRO A 1 180 ? 2.926 2.033 -15.320 1.00 93.44 180 PRO A O 1
ATOM 1420 N N . LYS A 1 181 ? 3.145 2.635 -17.466 1.00 91.94 181 LYS A N 1
ATOM 1421 C CA . LYS A 1 181 ? 2.148 1.672 -17.982 1.00 91.94 181 LYS A CA 1
ATOM 1422 C C . LYS A 1 181 ? 2.371 0.221 -17.551 1.00 91.94 181 LYS A C 1
ATOM 1424 O O . LYS A 1 181 ? 1.411 -0.534 -17.510 1.00 91.94 181 LYS A O 1
ATOM 1429 N N . HIS A 1 182 ? 3.607 -0.167 -17.256 1.00 91.06 182 HIS A N 1
ATOM 1430 C CA . HIS A 1 182 ? 4.012 -1.534 -16.908 1.00 91.06 182 HIS A CA 1
ATOM 1431 C C . HIS A 1 182 ? 4.172 -1.754 -15.393 1.00 91.06 182 HIS A C 1
ATOM 1433 O O . HIS A 1 182 ? 4.632 -2.814 -14.980 1.00 91.06 182 HIS A O 1
ATOM 1439 N N . VAL A 1 183 ? 3.832 -0.756 -14.572 1.00 94.94 183 VAL A N 1
ATOM 1440 C CA . VAL A 1 183 ? 3.907 -0.822 -13.108 1.00 94.94 183 VAL A CA 1
ATOM 1441 C C . VAL A 1 183 ? 2.538 -1.153 -12.531 1.00 94.94 183 VAL A C 1
ATOM 1443 O O . VAL A 1 183 ? 1.547 -0.525 -12.902 1.00 94.94 183 VAL A O 1
ATOM 1446 N N . GLU A 1 184 ? 2.481 -2.110 -11.611 1.00 97.88 184 GLU A N 1
ATOM 1447 C CA . GLU A 1 184 ? 1.291 -2.372 -10.797 1.00 97.88 184 GLU A CA 1
ATOM 1448 C C . GLU A 1 184 ? 1.284 -1.424 -9.588 1.00 97.88 184 GLU A C 1
ATOM 1450 O O . GLU A 1 184 ? 2.299 -1.295 -8.899 1.00 97.88 184 GLU A O 1
ATOM 1455 N N . LEU A 1 185 ? 0.157 -0.769 -9.317 1.00 98.44 185 LEU A N 1
ATOM 1456 C CA . LEU A 1 185 ? -0.022 0.118 -8.167 1.00 98.44 185 LEU A CA 1
ATOM 1457 C C . LEU A 1 185 ? -1.176 -0.383 -7.311 1.00 98.44 185 LEU A C 1
ATOM 1459 O O . LEU A 1 185 ? -2.286 -0.555 -7.796 1.00 98.44 185 LEU A O 1
ATOM 1463 N N . ILE A 1 186 ? -0.920 -0.596 -6.028 1.00 98.75 186 ILE A N 1
ATOM 1464 C CA . ILE A 1 186 ? -1.912 -1.051 -5.061 1.00 98.75 186 ILE A CA 1
ATOM 1465 C C . ILE A 1 186 ? -2.045 0.028 -3.994 1.00 98.75 186 ILE A C 1
ATOM 1467 O O . ILE A 1 186 ? -1.075 0.352 -3.311 1.00 98.75 186 ILE A O 1
ATOM 1471 N N . LEU A 1 187 ? -3.247 0.567 -3.844 1.00 98.00 187 LEU A N 1
ATOM 1472 C CA . LEU A 1 187 ? -3.596 1.582 -2.860 1.00 98.00 187 LEU A CA 1
ATOM 1473 C C . LEU A 1 187 ? -4.480 0.954 -1.785 1.00 98.00 187 LEU A C 1
ATOM 1475 O O . LEU A 1 187 ? -5.424 0.224 -2.099 1.00 98.00 187 LEU A O 1
ATOM 1479 N N . THR A 1 188 ? -4.208 1.248 -0.516 1.00 97.44 188 THR A N 1
ATOM 1480 C CA . THR A 1 188 ? -5.074 0.818 0.588 1.00 97.44 188 THR A CA 1
ATOM 1481 C C . THR A 1 188 ? -5.482 1.989 1.475 1.00 97.44 188 THR A C 1
ATOM 1483 O O . THR A 1 188 ? -4.822 3.027 1.529 1.00 97.44 188 THR A O 1
ATOM 1486 N N . GLY A 1 189 ? -6.602 1.816 2.172 1.00 92.88 189 GLY A N 1
ATOM 1487 C CA . GLY A 1 189 ? -7.073 2.750 3.191 1.00 92.88 189 GLY A CA 1
ATOM 1488 C C . GLY A 1 189 ? -8.584 2.940 3.167 1.00 92.88 189 GLY A C 1
ATOM 1489 O O . GLY A 1 189 ? -9.294 2.440 2.294 1.00 92.88 189 GLY A O 1
ATOM 1490 N N . ARG A 1 190 ? -9.112 3.617 4.180 1.00 90.56 190 ARG A N 1
ATOM 1491 C CA . ARG A 1 190 ? -10.551 3.908 4.291 1.00 90.56 190 ARG A CA 1
ATOM 1492 C C . ARG A 1 190 ? -10.897 5.198 3.551 1.00 90.56 190 ARG A C 1
ATOM 1494 O O . ARG A 1 190 ? -10.030 6.040 3.374 1.00 90.56 190 ARG A O 1
ATOM 1501 N N . GLY A 1 191 ? -12.172 5.352 3.190 1.00 86.69 191 GLY A N 1
ATOM 1502 C CA . GLY A 1 191 ? -12.698 6.622 2.684 1.00 86.69 191 GLY A CA 1
ATOM 1503 C C . GLY A 1 191 ? -12.275 6.958 1.256 1.00 86.69 191 GLY A C 1
ATOM 1504 O O . GLY A 1 191 ? -12.073 8.126 0.958 1.00 86.69 191 GLY A O 1
ATOM 1505 N N . ALA A 1 192 ? -12.126 5.960 0.378 1.00 89.44 192 ALA A N 1
ATOM 1506 C CA . ALA A 1 192 ? -11.849 6.241 -1.027 1.00 89.44 192 ALA A CA 1
ATOM 1507 C C . ALA A 1 192 ? -12.984 7.062 -1.655 1.00 89.44 192 ALA A C 1
ATOM 1509 O O . ALA A 1 192 ? -14.151 6.675 -1.560 1.00 89.44 192 ALA A O 1
ATOM 1510 N N . SER A 1 193 ? -12.638 8.170 -2.305 1.00 88.81 193 SER A N 1
ATOM 1511 C CA . SER A 1 193 ? -13.599 8.980 -3.047 1.00 88.81 193 SER A CA 1
ATOM 1512 C C . SER A 1 193 ? -14.050 8.291 -4.332 1.00 88.81 193 SER A C 1
ATOM 1514 O O . SER A 1 193 ? -13.373 7.408 -4.866 1.00 88.81 193 SER A O 1
ATOM 1516 N N . ASN A 1 194 ? -15.171 8.756 -4.888 1.00 89.06 194 ASN A N 1
ATOM 1517 C CA . ASN A 1 194 ? -15.647 8.293 -6.192 1.00 89.06 194 ASN A CA 1
ATOM 1518 C C . ASN A 1 194 ? -14.609 8.528 -7.298 1.00 89.06 194 ASN A C 1
ATOM 1520 O O . ASN A 1 194 ? -14.464 7.687 -8.174 1.00 89.06 194 ASN A O 1
ATOM 1524 N N . GLN A 1 195 ? -13.837 9.616 -7.223 1.00 89.38 195 GLN A N 1
ATOM 1525 C CA . GLN A 1 195 ? -12.791 9.913 -8.204 1.00 89.38 195 GLN A CA 1
ATOM 1526 C C . GLN A 1 195 ? -11.671 8.866 -8.168 1.00 89.38 195 GLN A C 1
ATOM 1528 O O . GLN A 1 195 ? -11.237 8.393 -9.216 1.00 89.38 195 GLN A O 1
ATOM 1533 N N . LEU A 1 196 ? -11.226 8.456 -6.973 1.00 90.00 196 LEU A N 1
ATOM 1534 C CA . LEU A 1 196 ? -10.227 7.391 -6.831 1.00 90.00 196 LEU A CA 1
ATOM 1535 C C . LEU A 1 196 ? -10.766 6.029 -7.278 1.00 90.00 196 LEU A C 1
ATOM 1537 O O . LEU A 1 196 ? -10.028 5.246 -7.877 1.00 90.00 196 LEU A O 1
ATOM 1541 N N . ILE A 1 197 ? -12.042 5.753 -7.001 1.00 94.38 197 ILE A N 1
ATOM 1542 C CA . ILE A 1 197 ? -12.727 4.536 -7.454 1.00 94.38 197 ILE A CA 1
ATOM 1543 C C . ILE A 1 197 ? -12.765 4.497 -8.985 1.00 94.38 197 ILE A C 1
ATOM 1545 O O . ILE A 1 197 ? -12.349 3.504 -9.572 1.00 94.38 197 ILE A O 1
ATOM 1549 N N . GLU A 1 198 ? -13.203 5.580 -9.630 1.00 95.94 198 GLU A N 1
ATOM 1550 C CA . GLU A 1 198 ? -13.296 5.695 -11.091 1.00 95.94 198 GLU A CA 1
ATOM 1551 C C . GLU A 1 198 ? -11.927 5.639 -11.783 1.00 95.94 198 GLU A C 1
ATOM 1553 O O . GLU A 1 198 ? -11.814 5.101 -12.884 1.00 95.94 198 GLU A O 1
ATOM 1558 N N . ALA A 1 199 ? -10.879 6.167 -11.147 1.00 95.50 199 ALA A N 1
ATOM 1559 C CA . ALA A 1 199 ? -9.516 6.139 -11.675 1.00 95.50 199 ALA A CA 1
ATOM 1560 C C . ALA A 1 199 ? -8.818 4.772 -11.522 1.00 95.50 199 ALA A C 1
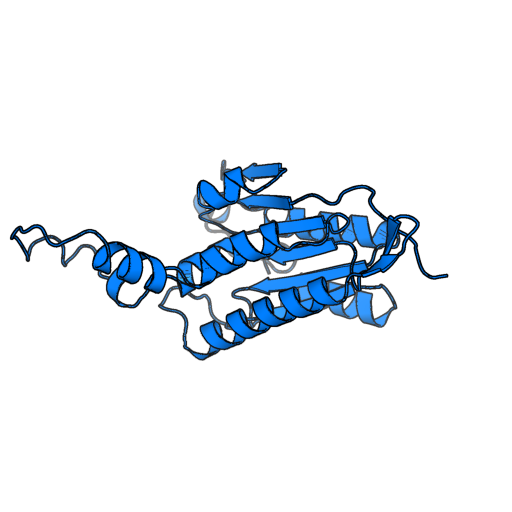ATOM 1562 O O . ALA A 1 199 ? -7.775 4.545 -12.140 1.00 95.50 199 ALA A O 1
ATOM 1563 N N . SER A 1 200 ? -9.354 3.869 -10.696 1.00 97.56 200 SER A N 1
ATOM 1564 C CA . SER A 1 200 ? -8.751 2.564 -10.407 1.00 97.56 200 SER A CA 1
ATOM 1565 C C . SER A 1 200 ? -9.282 1.475 -11.338 1.00 97.56 200 SER A C 1
ATOM 1567 O O . SER A 1 200 ? -10.473 1.401 -11.619 1.00 97.56 200 SER A O 1
ATOM 1569 N N . ASP A 1 201 ? -8.408 0.571 -11.782 1.00 98.56 201 ASP A N 1
ATOM 1570 C CA . ASP A 1 201 ? -8.799 -0.532 -12.668 1.00 98.56 201 ASP A CA 1
ATOM 1571 C C . ASP A 1 201 ? -9.516 -1.667 -11.912 1.00 98.56 201 ASP A C 1
ATOM 1573 O O . ASP A 1 201 ? -10.327 -2.394 -12.486 1.00 98.56 201 ASP A O 1
ATOM 1577 N N . LEU A 1 202 ? -9.207 -1.842 -10.623 1.00 98.62 202 LEU A N 1
ATOM 1578 C CA . LEU A 1 202 ? -9.847 -2.812 -9.738 1.00 98.62 202 LEU A CA 1
ATOM 1579 C C . LEU A 1 202 ? -10.124 -2.161 -8.390 1.00 98.62 202 LEU A C 1
ATOM 1581 O O . LEU A 1 202 ? -9.224 -1.597 -7.773 1.00 98.62 202 LEU A O 1
ATOM 1585 N N . VAL A 1 203 ? -11.347 -2.319 -7.889 1.00 98.50 203 VAL A N 1
ATOM 1586 C CA . VAL A 1 203 ? -11.735 -1.841 -6.561 1.00 98.50 203 VAL A CA 1
ATOM 1587 C C . VAL A 1 203 ? -12.318 -2.992 -5.756 1.00 98.50 203 VAL A C 1
ATOM 1589 O O . VAL A 1 203 ? -13.249 -3.661 -6.199 1.00 98.50 203 VAL A O 1
ATOM 1592 N N . THR A 1 204 ? -11.784 -3.202 -4.555 1.00 98.50 204 THR A N 1
ATOM 1593 C CA . THR A 1 204 ? -12.350 -4.126 -3.570 1.00 98.50 204 THR A CA 1
ATOM 1594 C C . THR A 1 204 ? -12.718 -3.355 -2.314 1.00 98.50 204 THR A C 1
ATOM 1596 O O . THR A 1 204 ? -11.850 -2.802 -1.633 1.00 98.50 204 THR A O 1
ATOM 1599 N N . GLU A 1 205 ? -14.003 -3.368 -1.970 1.00 97.69 205 GLU A N 1
ATOM 1600 C CA . GLU A 1 205 ? -14.484 -2.882 -0.683 1.00 97.69 205 GLU A CA 1
ATOM 1601 C C . GLU A 1 205 ? -14.498 -4.026 0.338 1.00 97.69 205 GLU A C 1
ATOM 1603 O O . GLU A 1 205 ? -15.238 -5.002 0.220 1.00 97.69 205 GLU A O 1
ATOM 1608 N N . MET A 1 206 ? -13.670 -3.908 1.373 1.00 97.25 206 MET A N 1
ATOM 1609 C CA . MET A 1 206 ? -13.700 -4.809 2.516 1.00 97.25 206 MET A CA 1
ATOM 1610 C C . MET A 1 206 ? -14.828 -4.371 3.449 1.00 97.25 206 MET A C 1
ATOM 1612 O O . MET A 1 206 ? -14.675 -3.411 4.203 1.00 97.25 206 MET A O 1
ATOM 1616 N N . CYS A 1 207 ? -15.955 -5.078 3.423 1.00 95.88 207 CYS A N 1
ATOM 1617 C CA . CYS A 1 207 ? -17.093 -4.807 4.302 1.00 95.88 207 CYS A CA 1
ATOM 1618 C C . CYS A 1 207 ? -16.943 -5.539 5.643 1.00 95.88 207 CYS A C 1
ATOM 1620 O O . CYS A 1 207 ? -16.681 -6.744 5.689 1.00 95.88 207 CYS A O 1
ATOM 1622 N N . GLU A 1 208 ? -17.126 -4.831 6.760 1.00 95.12 208 GLU A N 1
ATOM 1623 C CA . GLU A 1 208 ? -17.129 -5.472 8.075 1.00 95.12 208 GLU A CA 1
ATOM 1624 C C . GLU A 1 208 ? -18.463 -6.189 8.315 1.00 95.12 208 GLU A C 1
ATOM 1626 O O . GLU A 1 208 ? -19.455 -5.569 8.679 1.00 95.12 208 GLU A O 1
ATOM 1631 N N . VAL A 1 209 ? -18.482 -7.513 8.143 1.00 96.31 209 VAL A N 1
ATOM 1632 C CA . VAL A 1 209 ? -19.650 -8.338 8.506 1.00 96.31 209 VAL A CA 1
ATOM 1633 C C . VAL A 1 209 ? -19.673 -8.624 10.012 1.00 96.31 209 VAL A C 1
ATOM 1635 O O . VAL A 1 209 ? -20.725 -8.607 10.647 1.00 96.31 209 VAL A O 1
ATOM 1638 N N . LYS A 1 210 ? -18.504 -8.910 10.600 1.00 94.19 210 LYS A N 1
ATOM 1639 C CA . LYS A 1 210 ? -18.322 -9.139 12.039 1.00 94.19 210 LYS A CA 1
ATOM 1640 C C . LYS A 1 210 ? -16.856 -8.951 12.419 1.00 94.19 210 LYS A C 1
ATOM 1642 O O . LYS A 1 210 ? -15.973 -9.432 11.714 1.00 94.19 210 LYS A O 1
A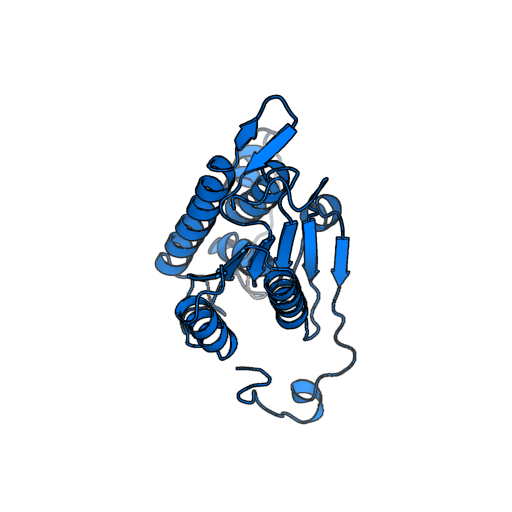TOM 1647 N N . HIS A 1 211 ? -16.600 -8.345 13.576 1.00 93.94 211 HIS A N 1
ATOM 1648 C CA . HIS A 1 211 ? -15.255 -8.216 14.135 1.00 93.94 211 HIS A CA 1
ATOM 1649 C C . HIS A 1 211 ? -15.255 -8.563 15.630 1.00 93.94 211 HIS A C 1
ATOM 1651 O O . HIS A 1 211 ? -16.09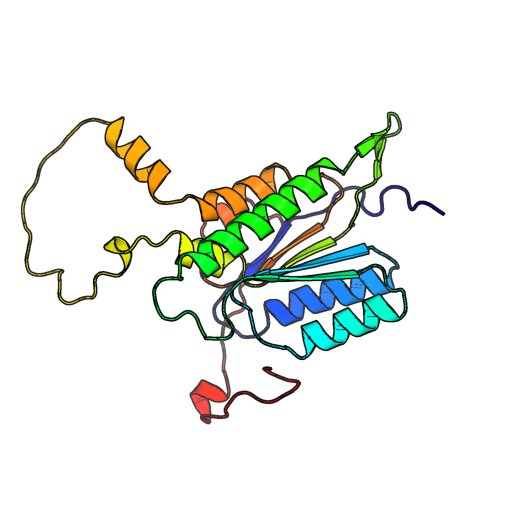3 -8.070 16.387 1.00 93.94 211 HIS A O 1
ATOM 1657 N N . TYR A 1 212 ? -14.316 -9.399 16.089 1.00 93.19 212 TYR A N 1
ATOM 1658 C CA . TYR A 1 212 ? -14.264 -9.836 17.496 1.00 93.19 212 TYR A CA 1
ATOM 1659 C C . TYR A 1 212 ? -13.959 -8.704 18.476 1.00 93.19 212 TYR A C 1
ATOM 1661 O O . TYR A 1 212 ? -14.360 -8.783 19.633 1.00 93.19 212 TYR A O 1
ATOM 1669 N N . TYR A 1 213 ? -13.325 -7.622 18.025 1.00 91.94 213 TYR A N 1
ATOM 1670 C CA . TYR A 1 213 ? -13.243 -6.401 18.829 1.00 91.94 213 TYR A CA 1
ATOM 1671 C C . TYR A 1 213 ? -14.648 -5.864 19.148 1.00 91.94 213 TYR A C 1
ATOM 1673 O O . TYR A 1 213 ? -14.965 -5.601 20.302 1.00 91.94 213 TYR A O 1
ATOM 1681 N N . ASN A 1 214 ? -15.538 -5.798 18.155 1.00 90.50 214 ASN A N 1
ATOM 1682 C CA . ASN A 1 214 ? -16.883 -5.256 18.338 1.00 90.50 214 ASN A CA 1
ATOM 1683 C C . ASN A 1 214 ? -17.783 -6.196 19.146 1.00 90.50 214 ASN A C 1
ATOM 1685 O O . ASN A 1 214 ? -18.536 -5.728 19.998 1.00 90.50 214 ASN A O 1
ATOM 1689 N N . THR A 1 215 ? -17.662 -7.512 18.947 1.00 92.44 215 THR A N 1
ATOM 1690 C CA . THR A 1 215 ? 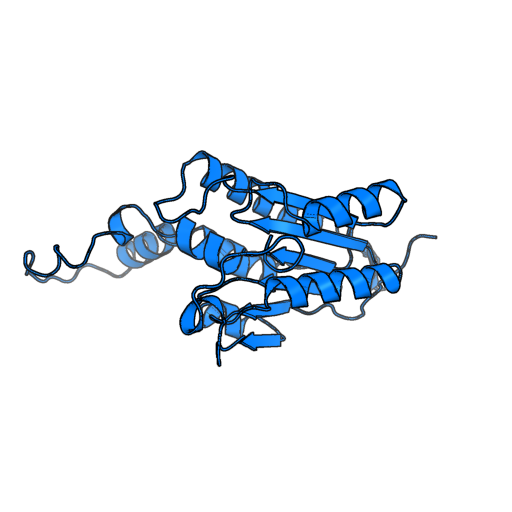-18.548 -8.489 19.604 1.00 92.44 215 THR A CA 1
ATOM 1691 C C . THR A 1 215 ? -18.033 -9.036 20.932 1.00 92.44 215 THR A C 1
ATOM 1693 O O . THR A 1 215 ? -18.831 -9.469 21.752 1.00 92.44 215 THR A O 1
ATOM 1696 N N . GLN A 1 216 ? -16.716 -9.090 21.128 1.00 94.94 216 GLN A N 1
ATOM 1697 C CA . GLN A 1 216 ? -16.078 -9.743 22.281 1.00 94.94 216 GLN A CA 1
ATOM 1698 C C . GLN A 1 216 ? -15.053 -8.844 22.989 1.00 94.94 216 GLN A C 1
ATOM 1700 O O . GLN A 1 216 ? -14.461 -9.275 23.971 1.00 94.94 216 GLN A O 1
ATOM 1705 N N . LYS A 1 217 ? -14.814 -7.614 22.504 1.00 93.94 217 LYS A N 1
ATOM 1706 C CA . LYS A 1 217 ? -13.801 -6.682 23.041 1.00 93.94 217 LYS A CA 1
ATOM 1707 C C . LYS A 1 217 ? -12.381 -7.263 23.067 1.00 93.94 217 LYS A C 1
ATOM 1709 O O . LYS A 1 217 ? -11.540 -6.817 23.840 1.00 93.94 217 LYS A O 1
ATOM 1714 N N . VAL A 1 218 ? -12.100 -8.227 22.184 1.00 93.50 218 VAL A N 1
ATOM 1715 C CA . VAL A 1 218 ? -10.753 -8.783 22.001 1.00 93.50 218 VAL A CA 1
ATOM 1716 C C . VAL A 1 218 ? -9.855 -7.697 21.415 1.00 93.50 218 VAL A C 1
ATOM 1718 O O . VAL A 1 218 ? -10.137 -7.172 20.336 1.00 93.50 218 VAL A O 1
ATOM 1721 N N . THR A 1 219 ? -8.797 -7.355 22.146 1.00 91.19 219 THR A N 1
ATOM 1722 C CA . THR A 1 219 ? -7.805 -6.347 21.764 1.00 91.19 219 THR A CA 1
ATOM 1723 C C . THR A 1 219 ? -6.859 -6.869 20.680 1.00 91.19 219 THR A C 1
ATOM 1725 O O . THR A 1 219 ? -6.877 -8.048 20.323 1.00 91.19 219 THR A O 1
ATOM 1728 N N . ALA A 1 220 ? -6.048 -5.970 20.124 1.00 88.38 220 ALA A N 1
ATOM 1729 C CA . ALA A 1 220 ? -5.082 -6.290 19.083 1.00 88.38 220 ALA A CA 1
ATOM 1730 C C . ALA A 1 220 ? -4.024 -7.304 19.562 1.00 88.38 220 ALA A C 1
ATOM 1732 O O . ALA A 1 220 ? -3.507 -7.194 20.675 1.00 88.38 220 ALA A O 1
ATOM 1733 N N . ARG A 1 221 ? -3.698 -8.284 18.711 1.00 91.25 221 ARG A N 1
ATOM 1734 C CA . ARG A 1 221 ? -2.762 -9.378 19.001 1.00 91.25 221 ARG A CA 1
ATOM 1735 C C . ARG A 1 221 ? -1.558 -9.329 18.065 1.00 91.25 221 ARG A C 1
ATOM 1737 O O . ARG A 1 221 ? -1.707 -9.090 16.866 1.00 91.25 221 ARG A O 1
ATOM 1744 N N . ILE A 1 222 ? -0.379 -9.615 18.613 1.00 89.31 222 ILE A N 1
ATOM 1745 C CA . ILE A 1 222 ? 0.876 -9.687 17.852 1.00 89.31 222 ILE A CA 1
ATOM 1746 C C . ILE A 1 222 ? 0.777 -10.788 16.789 1.00 89.31 222 ILE A C 1
ATOM 1748 O O . ILE A 1 222 ? 0.295 -11.888 17.070 1.00 89.31 222 ILE A O 1
ATOM 1752 N N . GLY A 1 223 ? 1.210 -10.474 15.571 1.00 88.12 223 GLY A N 1
ATOM 1753 C CA . GLY A 1 223 ? 1.159 -11.351 14.404 1.00 88.12 223 GLY A CA 1
ATOM 1754 C C . GLY A 1 223 ? -0.216 -11.434 13.735 1.00 88.12 223 GLY A C 1
ATOM 1755 O O . GLY A 1 223 ? -0.351 -12.133 12.733 1.00 88.12 223 GLY A O 1
ATOM 1756 N N . ILE A 1 224 ? -1.238 -10.748 14.270 1.00 91.00 224 ILE A N 1
ATOM 1757 C CA . ILE A 1 224 ? -2.610 -10.762 13.734 1.00 91.00 224 ILE A CA 1
ATOM 1758 C C . ILE A 1 224 ? -3.150 -9.347 13.465 1.00 91.00 224 ILE A C 1
ATOM 1760 O O . ILE A 1 224 ? -3.820 -9.139 12.451 1.00 91.00 224 ILE A O 1
ATOM 1764 N N . GLU A 1 225 ? -2.907 -8.388 14.362 1.00 86.94 225 GLU A N 1
ATOM 1765 C CA . GLU A 1 225 ? -3.233 -6.955 14.208 1.00 86.94 225 GLU A CA 1
ATOM 1766 C C . GLU A 1 225 ? -2.004 -6.037 14.234 1.00 86.94 225 GLU A C 1
ATOM 1768 O O . GLU A 1 225 ? -2.091 -4.909 13.748 1.00 86.94 225 GLU A O 1
ATOM 1773 N N . ILE A 1 226 ? -0.922 -6.474 14.887 1.00 77.31 226 ILE A N 1
ATOM 1774 C CA . ILE A 1 226 ? 0.305 -5.705 15.158 1.00 77.31 226 ILE A CA 1
ATOM 1775 C C . ILE A 1 226 ? 1.512 -6.550 14.758 1.00 77.31 226 ILE A C 1
ATOM 1777 O O . ILE A 1 226 ? 1.494 -7.761 15.071 1.00 77.31 226 ILE A O 1
#

InterPro domains:
  IPR003724 ATP:cob(I)alamin adenosyltransferase CobA/CobO/BtuR [PF02572] (8-140)
  IPR003724 ATP:cob(I)alamin adenosyltransferase CobA/CobO/BtuR [PF02572] (171-225)
  IPR003724 ATP:cob(I)alamin adenosyltransferase CobA/CobO/BtuR [PIRSF015617] (7-226)
  IPR003724 ATP:cob(I)alamin adenosyltransferase CobA/CobO/BtuR [PTHR46638] (2-138)
  IPR027417 P-loop containing nucleoside triphosphate hydrolase [G3DSA:3.40.50.300] (1-153)
  IPR027417 P-loop containing nucleoside triphosphate hydrolase [G3DSA:3.40.50.300] (155-226)
  IPR027417 P-loop containing nucleoside triphosphate hydrolase [SSF52540] (7-225)

Mean predicted aligned error: 9.56 Å

Solvent-accessible surface area (backbone atoms only — not comparable to full-atom values): 12862 Å² total; per-residue (Å²): 132,87,77,62,48,90,36,94,63,32,52,36,35,37,27,24,45,84,20,86,54,38,62,60,52,54,52,51,48,48,53,53,39,46,74,73,72,38,27,34,36,37,43,31,39,64,33,51,57,94,37,54,65,58,54,50,51,53,52,42,31,73,78,66,45,59,49,50,79,48,68,25,39,40,66,57,84,78,84,60,81,67,51,70,66,35,51,49,40,42,54,50,54,52,50,50,51,54,51,50,44,70,60,44,46,67,48,98,86,68,45,34,45,50,88,46,44,36,39,37,35,33,33,39,45,36,41,22,52,52,64,30,49,50,85,79,72,68,71,56,94,82,62,81,85,73,78,86,86,89,84,92,80,68,85,62,61,58,53,51,55,57,61,75,54,37,71,40,52,52,47,55,54,44,49,64,70,67,50,49,60,43,33,30,38,37,40,15,27,42,81,68,48,70,67,57,54,72,72,32,77,39,77,45,72,30,71,65,87,78,52,56,47,82,78,69,65,52,72,84,41,82,82,78,72,60

Organism: NCBI:txid222440

Sequence (226 aa):
MQKINTFERGYTQLYTGNGKGKTTAALGLGIRALGAGLRVYIAQFLKGRDTSELNFFKQMKQIGYPIEIEQCGSPDFVYDLPSESVKQSTAEQIRKIHELFSLCHCNEQGRCTCPYDVFILDEAIVCCTIIGMSEKDVLKDSDINKVGVQHEIDDEIQKKQILEQSGIELDLLELIRIKPKHVELILTGRGASNQLIEASDLVTEMCEVKHYYNTQKVTARIGIEI

Foldseek 3Di:
DQDWQPFPFAFEEEEAADAPDQVVVLVVVVVVCLVVLFAEEEEEAQADDDAPSVVVVVVCVVVPGRYDYYYAHDNDRPPDQGDPRSVVSLVVVLVVLVVQQVQWDADPVRTIDGSGQEYEYHQLQVSQVRNLDDPVNPDDPPPVPDDDDDDDDDDPVVVVVVVSSRVRLVSLLVCLVSHDGSHHYYYYHYDDDPSNVVSGPHYDYNYPPDDCCVVPVDDDDGPGRD

pLDDT: mean 79.99, std 21.43, range [26.84, 98.75]

Radius of gyration: 19.72 Å; Cα contacts (8 Å, |Δi|>4): 349; chains: 1; bounding box: 47×51×52 Å